Protein 3KDW (pdb70)

InterPro domains:
  IPR024284 Protein of unknown function DUF3826 [PF12875] (35-217)

Nearest PDB structures (foldseek):
  3kdw-assembly1_A-2  TM=1.005E+00  e=2.097E-24  Phocaeicola vulgatus ATCC 8482
  3g6i-assembly1_A-2  TM=9.905E-01  e=2.982E-19  Bacteroides thetaiotaomicron VPI-5482
  3ja6-assembly1_I  TM=2.518E-01  e=3.814E+00  Escherichia coli
  8jmt-assembly1_A  TM=2.062E-01  e=5.317E+00  Homo sapiens

Radius of gyration: 20.59 Å; Cα contacts (8 Å, |Δi|>4): 152; chains: 1; bounding box: 48×59×34 Å

Structure (mmCIF, N/CA/C/O backbone):
data_3KDW
#
_entry.id   3KDW
#
_cell.length_a   75.303
_cell.length_b   75.303
_cell.length_c   87.128
_cell.angle_alpha   90.00
_cell.angle_beta   90.00
_cell.angle_gamma   120.00
#
_symmetry.space_group_name_H-M   'P 31 2 1'
#
loop_
_entity.id
_entity.type
_entity.pdbx_description
1 polymer 'Putative sugar binding protein'
2 non-polymer 'CHLORIDE ION'
3 non-polymer (4S)-2-METHYL-2,4-PENTANEDIOL
4 non-polymer (4R)-2-METHYLPENTANE-2,4-DIOL
5 non-polymer 'PHOSPHATE ION'
6 water water
#
loop_
_atom_site.group_PDB
_atom_site.id
_atom_site.type_symbol
_atom_site.label_atom_id
_atom_site.label_alt_id
_atom_site.label_comp_id
_atom_site.label_asym_id
_atom_site.label_entity_id
_atom_site.label_seq_id
_atom_site.pdbx_PDB_ins_code
_atom_site.Cartn_x
_atom_site.Cartn_y
_atom_site.Cartn_z
_atom_site.occupancy
_atom_site.B_iso_or_equiv
_atom_site.auth_seq_id
_atom_site.auth_comp_id
_atom_site.auth_asym_id
_atom_site.auth_atom_id
_atom_site.pdbx_PDB_model_num
ATOM 1 N N . ASN A 1 14 ? 32.540 38.950 13.748 1.00 22.74 -5 ASN A N 1
ATOM 2 C CA . ASN A 1 14 ? 32.978 38.493 15.106 1.00 22.13 -5 ASN A CA 1
ATOM 3 C C . ASN A 1 14 ? 32.887 36.957 15.299 1.00 21.35 -5 ASN A C 1
ATOM 4 O O . ASN A 1 14 ? 31.882 36.445 15.807 1.00 22.03 -5 ASN A O 1
ATOM 6 N N . LEU A 1 15 ? 33.933 36.223 14.916 1.00 20.14 -4 LEU A N 1
ATOM 7 C CA . LEU A 1 15 ? 33.901 34.753 15.007 1.00 19.10 -4 LEU A CA 1
ATOM 8 C C . LEU A 1 15 ? 34.193 34.298 16.444 1.00 16.83 -4 LEU A C 1
ATOM 9 O O . LEU A 1 15 ? 35.192 34.668 17.019 1.00 17.61 -4 LEU A O 1
ATOM 14 N N . TYR A 1 16 ? 33.305 33.501 16.999 1.00 13.80 -3 TYR A N 1
ATOM 15 C CA . TYR A 1 16 ? 33.499 32.959 18.333 1.00 11.73 -3 TYR A CA 1
ATOM 16 C C . TYR A 1 16 ? 34.494 31.802 18.291 1.00 9.35 -3 TYR A C 1
ATOM 17 O O . TYR A 1 16 ? 34.441 30.969 17.407 1.00 9.14 -3 TYR A O 1
ATOM 26 N N . PHE A 1 17 ? 35.370 31.747 19.282 1.00 7.98 -2 PHE A N 1
ATOM 27 C CA . PHE A 1 17 ? 36.153 30.557 19.558 1.00 8.00 -2 PHE A CA 1
ATOM 28 C C . PHE A 1 17 ? 36.175 30.358 21.044 1.00 7.33 -2 PHE A C 1
ATOM 29 O O . PHE A 1 17 ? 36.260 31.315 21.803 1.00 7.42 -2 PHE A O 1
ATOM 37 N N . GLN A 1 18 ? 36.087 29.121 21.499 1.00 7.13 -1 GLN A N 1
ATOM 38 C CA A GLN A 1 18 ? 36.091 28.953 22.974 0.45 6.31 -1 GLN A CA 1
ATOM 39 C CA B GLN A 1 18 ? 36.187 28.723 22.894 0.55 6.14 -1 GLN A CA 1
ATOM 40 C C . GLN A 1 18 ? 37.483 29.281 23.503 1.00 5.50 -1 GLN A C 1
ATOM 41 O O . GLN A 1 18 ? 38.482 29.339 22.778 1.00 6.22 -1 GLN A O 1
ATOM 52 N N . GLY A 1 19 ? 37.471 29.610 24.791 1.00 6.57 0 GLY A N 1
ATOM 53 C CA . GLY A 1 19 ? 38.671 29.875 25.548 1.00 4.94 0 GLY A CA 1
ATOM 54 C C . GLY A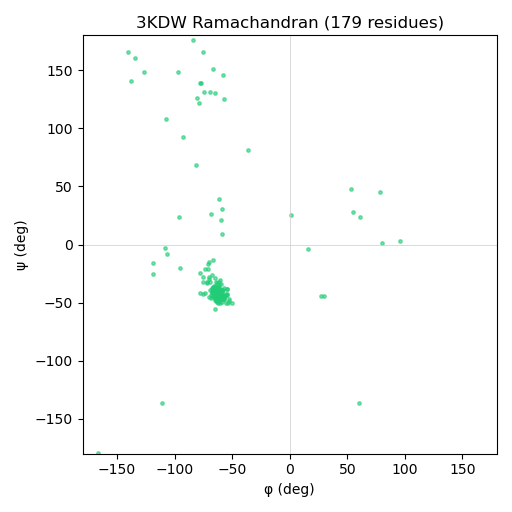 1 19 ? 38.859 28.760 26.558 1.00 6.17 0 GLY A C 1
ATOM 55 O O . GLY A 1 19 ? 38.724 27.575 26.231 1.00 6.45 0 GLY A O 1
ATOM 56 N N . ALA A 1 20 ? 39.210 29.159 27.777 1.00 4.77 21 ALA A N 1
ATOM 57 C CA . ALA A 1 20 ? 39.504 28.231 28.864 1.00 4.73 21 ALA A CA 1
ATOM 58 C C . ALA A 1 20 ? 38.267 27.510 29.331 1.00 5.43 21 ALA A C 1
ATOM 59 O O . ALA A 1 20 ? 38.366 26.366 29.808 1.00 6.95 21 ALA A O 1
ATOM 61 N N . VAL A 1 21 ? 37.101 28.173 29.261 1.00 5.32 22 VAL A N 1
ATOM 62 C CA . VAL A 1 21 ? 35.843 27.523 29.637 1.00 5.09 22 VAL A CA 1
ATOM 63 C C . VAL A 1 21 ? 35.410 26.641 28.485 1.00 4.77 22 VAL A C 1
ATOM 64 O O . VAL A 1 21 ? 35.245 27.097 27.355 1.00 6.14 22 VAL A O 1
ATOM 68 N N . ASP A 1 22 ? 35.244 25.350 28.739 1.00 5.66 23 ASP A N 1
ATOM 69 C CA . ASP A 1 22 ? 34.772 24.452 27.673 1.00 6.08 23 ASP A CA 1
ATOM 70 C C . ASP A 1 22 ? 33.316 24.711 27.287 1.00 6.78 23 ASP A C 1
ATOM 71 O O . ASP A 1 22 ? 32.447 24.799 28.175 1.00 6.44 23 ASP A O 1
ATOM 76 N N . LEU A 1 23 ? 33.031 24.826 25.991 1.00 6.38 24 LEU A N 1
ATOM 77 C CA . LEU A 1 23 ? 31.650 24.894 25.503 1.00 6.56 24 LEU A CA 1
ATOM 78 C C . LEU A 1 23 ? 31.066 23.471 25.613 1.00 5.90 24 LEU A C 1
ATOM 79 O O . LEU A 1 23 ? 31.680 22.498 25.156 1.00 5.33 24 LEU A O 1
ATOM 84 N N . ASP A 1 24 ? 29.875 23.355 26.200 1.00 5.71 25 ASP A N 1
ATOM 85 C CA . ASP A 1 24 ? 29.198 22.068 26.443 1.00 5.79 25 ASP A CA 1
ATOM 86 C C . ASP A 1 24 ? 28.485 21.617 25.156 1.00 6.77 25 ASP A C 1
ATOM 87 O O . ASP A 1 24 ? 27.274 21.573 25.073 1.00 6.07 25 ASP A O 1
ATOM 92 N N . ARG A 1 25 ? 29.285 21.270 24.157 1.00 10.64 26 ARG A N 1
ATOM 93 C CA . ARG A 1 25 ? 28.810 21.019 22.810 1.00 11.82 26 ARG A CA 1
ATOM 94 C C . ARG A 1 25 ? 28.547 19.546 22.513 1.00 11.98 26 ARG A C 1
ATOM 95 O O . ARG A 1 25 ? 27.884 19.244 21.527 1.00 12.71 26 ARG A O 1
ATOM 103 N N . GLU A 1 26 ? 29.131 18.642 23.293 1.00 11.63 27 GLU A N 1
ATOM 104 C CA . GLU A 1 26 ? 29.149 17.216 22.911 1.00 12.34 27 GLU A CA 1
ATOM 105 C C . GLU A 1 26 ? 27.767 16.618 22.889 1.00 12.45 27 GLU A C 1
ATOM 106 O O . GLU A 1 26 ? 26.975 16.804 23.800 1.00 12.64 27 GLU A O 1
ATOM 112 N N . GLY A 1 27 ? 27.454 15.950 21.789 1.00 12.28 28 GLY A N 1
ATOM 113 C CA . GLY A 1 27 ? 26.181 15.281 21.667 1.00 13.07 28 GLY A CA 1
ATOM 114 C C . GLY A 1 27 ? 25.038 16.192 21.305 1.00 13.36 28 GLY A C 1
ATOM 115 O O . GLY A 1 27 ? 23.894 15.717 21.172 1.00 14.42 28 GLY A O 1
ATOM 116 N N . ARG A 1 28 ? 25.309 17.480 21.114 1.00 11.67 29 ARG A N 1
ATOM 117 C CA . ARG A 1 28 ? 24.245 18.422 20.754 1.00 11.81 29 ARG A CA 1
ATOM 118 C C . ARG A 1 28 ? 24.205 18.649 19.239 1.00 12.16 29 ARG A C 1
ATOM 119 O O . ARG A 1 28 ? 25.242 18.582 18.550 1.00 11.32 29 ARG A O 1
ATOM 127 N N . ASP A 1 29 ? 23.003 18.904 18.726 1.00 11.76 30 ASP A N 1
ATOM 128 C CA . ASP A 1 29 ? 22.828 19.237 17.319 1.00 13.62 30 ASP A CA 1
ATOM 129 C C . ASP A 1 29 ? 23.673 20.468 16.977 1.00 13.47 30 ASP A C 1
ATOM 130 O O . ASP A 1 29 ? 23.550 21.471 17.637 1.00 13.39 30 ASP A O 1
ATOM 135 N N . PRO A 1 30 ? 24.557 20.381 15.956 1.00 13.71 31 PRO A N 1
ATOM 136 C CA . PRO A 1 30 ? 25.405 21.545 15.671 1.00 13.45 31 PRO A CA 1
ATOM 137 C C . PRO A 1 30 ? 24.671 22.843 15.306 1.00 13.02 31 PRO A C 1
ATOM 138 O O . PRO A 1 30 ? 25.160 23.929 15.638 1.00 12.75 31 PRO A O 1
ATOM 142 N N . ALA A 1 31 ? 23.529 22.763 14.625 1.00 12.65 32 ALA A N 1
ATOM 143 C CA . ALA A 1 31 ? 22.783 23.991 14.297 1.00 12.65 32 ALA A CA 1
ATOM 144 C C . ALA A 1 31 ? 22.230 24.653 15.572 1.00 11.42 32 ALA A C 1
ATOM 145 O O . ALA A 1 31 ? 22.230 25.870 15.711 1.00 10.44 32 ALA A O 1
ATOM 147 N N . TYR A 1 32 ? 21.797 23.835 16.513 1.00 11.46 33 TYR A N 1
ATOM 148 C CA . TYR A 1 32 ? 21.295 24.337 17.812 1.00 11.87 33 TYR A CA 1
ATOM 149 C C . TYR A 1 32 ? 22.442 25.002 18.562 1.00 11.40 33 TYR A C 1
ATOM 150 O O . TYR A 1 32 ? 22.319 26.108 19.064 1.00 11.19 33 TYR A O 1
ATOM 159 N N . VAL A 1 33 ? 23.586 24.333 18.591 1.00 12.11 34 VAL A N 1
ATOM 160 C CA . VAL A 1 33 ? 24.752 24.895 19.251 1.00 11.66 34 VAL A CA 1
ATOM 161 C C . VAL A 1 33 ? 25.100 26.234 18.638 1.00 11.99 34 VAL A C 1
ATOM 162 O O . VAL A 1 33 ? 25.337 27.193 19.369 1.00 12.97 34 VAL A O 1
ATOM 166 N N . GLU A 1 34 ? 25.127 26.311 17.309 1.00 11.77 35 GLU A N 1
ATOM 167 C CA . GLU A 1 34 ? 25.488 27.551 16.641 1.00 12.41 35 GLU A CA 1
ATOM 168 C C . GLU A 1 34 ? 24.467 28.648 16.972 1.00 11.80 35 GLU A C 1
ATOM 169 O O . GLU A 1 34 ? 24.837 29.813 17.221 1.00 11.96 35 GLU A O 1
ATOM 175 N N . SER A 1 35 ? 23.174 28.289 17.014 1.00 11.29 36 SER A N 1
ATOM 176 C CA A SER A 1 35 ? 22.128 29.281 17.313 0.60 11.63 36 SER A CA 1
ATOM 177 C 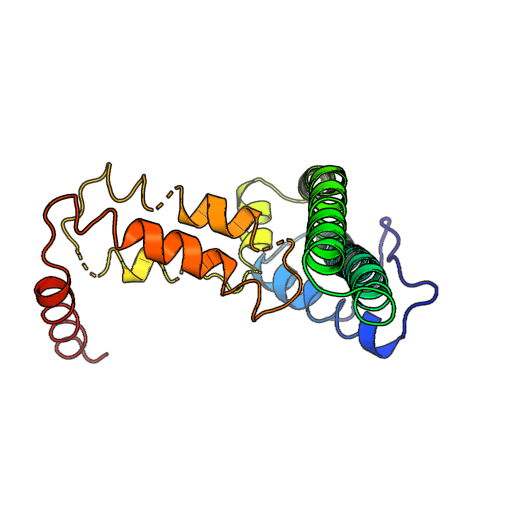CA B SER A 1 35 ? 22.126 29.272 17.319 0.40 11.55 36 SER A CA 1
ATOM 178 C C . SER A 1 35 ? 22.289 29.864 18.723 1.00 11.98 36 SER A C 1
ATOM 179 O O . SER A 1 35 ? 22.136 31.066 18.930 1.00 11.04 36 SER A O 1
ATOM 184 N N . ILE A 1 36 ? 22.596 29.015 19.681 1.00 11.66 37 ILE A N 1
ATOM 185 C CA . ILE A 1 36 ? 22.792 29.452 21.092 1.00 11.98 37 ILE A CA 1
ATOM 186 C C . ILE A 1 36 ? 24.061 30.303 21.234 1.00 11.91 37 ILE A C 1
ATOM 187 O O . ILE A 1 36 ? 24.027 31.349 21.872 1.00 12.28 37 ILE A O 1
ATOM 192 N N . VAL A 1 37 ? 25.157 29.879 20.602 1.00 11.81 38 VAL A N 1
ATOM 193 C CA . VAL A 1 37 ? 26.372 30.684 20.605 1.00 11.43 38 VAL A CA 1
ATOM 194 C C . VAL A 1 37 ? 26.147 32.058 19.999 1.00 11.07 38 VAL A C 1
ATOM 195 O O . VAL A 1 37 ? 26.523 33.036 20.586 1.00 11.18 38 VAL A O 1
ATOM 199 N N . LYS A 1 38 ? 25.432 32.143 18.874 1.00 11.52 39 LYS A N 1
ATOM 200 C CA A LYS A 1 38 ? 25.149 33.432 18.240 0.50 10.58 39 LYS A CA 1
ATOM 201 C CA B LYS A 1 38 ? 25.152 33.437 18.247 0.50 11.08 39 LYS A CA 1
ATOM 202 C C . LYS A 1 38 ? 24.277 34.322 19.153 1.00 11.77 39 LYS A C 1
ATOM 203 O O . LYS A 1 38 ? 24.516 35.562 19.283 1.00 11.29 39 LYS A O 1
ATOM 208 N N . ARG A 1 39 ? 23.282 33.718 19.801 1.00 11.81 40 ARG A N 1
ATOM 209 C CA . ARG A 1 39 ? 22.428 34.445 20.758 1.00 11.53 40 ARG A CA 1
ATOM 210 C C . ARG A 1 39 ? 23.264 35.015 21.899 1.00 12.08 40 ARG A C 1
ATOM 211 O O . ARG A 1 39 ? 23.082 36.164 22.324 1.00 12.40 40 ARG A O 1
ATOM 219 N N . SER A 1 40 ? 24.143 34.169 22.405 1.00 12.08 41 SER A N 1
ATOM 220 C CA . SER A 1 40 ? 25.009 34.516 23.506 1.00 12.63 41 SER A CA 1
ATOM 221 C C . SER A 1 40 ? 25.996 35.627 23.094 1.00 11.38 41 SER A C 1
ATOM 222 O O . SER A 1 40 ? 26.196 36.590 23.857 1.00 12.30 41 SER A O 1
ATOM 225 N N . GLN A 1 41 ? 26.575 35.513 21.906 1.00 12.69 42 GLN A N 1
ATOM 226 C CA . GLN A 1 41 ? 27.476 36.544 21.402 1.00 13.50 42 GLN A CA 1
ATOM 227 C C . GLN A 1 41 ? 26.765 37.875 21.326 1.00 12.83 42 GLN A C 1
ATOM 228 O O . GLN A 1 41 ? 27.359 38.902 21.612 1.00 13.95 42 GLN A O 1
ATOM 234 N N . LYS A 1 42 ? 25.507 37.871 20.883 1.00 13.65 43 LYS A N 1
ATOM 235 C CA . LYS A 1 42 ? 24.767 39.118 20.763 1.00 13.33 43 LYS A CA 1
ATOM 236 C C . LYS A 1 42 ? 24.546 39.807 22.107 1.00 12.88 43 LYS A C 1
ATOM 237 O O . LYS A 1 42 ? 24.642 41.015 22.201 1.00 13.19 43 LYS A O 1
ATOM 240 N N . ILE A 1 43 ? 24.308 39.031 23.157 1.00 13.32 44 ILE A N 1
ATOM 241 C CA . ILE A 1 43 ? 24.202 39.578 24.513 1.00 11.93 44 ILE A CA 1
ATOM 242 C C . ILE A 1 43 ? 25.527 40.190 24.924 1.00 11.39 44 ILE A C 1
ATOM 243 O O . ILE A 1 43 ? 25.551 41.294 25.454 1.00 12.48 44 ILE A O 1
ATOM 248 N N . VAL A 1 44 ? 26.625 39.473 24.689 1.00 11.61 45 VAL A N 1
ATOM 249 C CA . VAL A 1 44 ? 27.960 39.930 25.128 1.00 10.93 45 VAL A CA 1
ATOM 250 C C . VAL A 1 44 ? 28.367 41.191 24.374 1.00 11.74 45 VAL A C 1
ATOM 251 O O . VAL A 1 44 ? 28.980 42.095 24.951 1.00 11.56 45 VAL A O 1
ATOM 255 N N . ASP A 1 45 ? 27.996 41.282 23.111 1.00 13.25 46 ASP A N 1
ATOM 256 C CA . ASP A 1 45 ? 28.305 42.486 22.314 1.00 14.63 46 ASP A CA 1
ATOM 257 C C . ASP A 1 45 ? 27.811 43.751 22.965 1.00 14.33 46 ASP A C 1
ATOM 258 O O . ASP A 1 45 ? 28.502 44.773 22.934 1.00 13.30 46 ASP A O 1
ATOM 263 N N . LYS A 1 46 ? 26.639 43.687 23.580 1.00 13.09 47 LYS A N 1
ATOM 264 C CA . LYS A 1 46 ? 26.032 44.858 24.204 1.00 14.36 47 LYS A CA 1
ATOM 265 C C . LYS A 1 46 ? 26.761 45.302 25.474 1.00 12.97 47 LYS A C 1
ATOM 266 O O . LYS A 1 46 ? 26.630 46.448 25.880 1.00 13.47 47 LYS A O 1
ATOM 270 N N . LEU A 1 47 ? 27.598 44.427 26.041 1.00 12.06 48 LEU A N 1
ATOM 271 C CA . LEU A 1 47 ? 28.441 44.785 27.172 1.00 11.32 48 LEU A CA 1
ATOM 272 C C . LEU A 1 47 ? 29.610 45.682 26.793 1.00 11.53 48 LEU A C 1
ATOM 273 O O . LEU A 1 47 ? 30.164 46.354 27.656 1.00 11.19 48 LEU A O 1
ATOM 278 N N . GLU A 1 48 ? 29.993 45.677 25.521 1.00 11.56 49 GLU A N 1
ATOM 279 C CA . GLU A 1 48 ? 31.130 46.478 25.048 1.00 11.48 49 GLU A CA 1
ATOM 280 C C . GLU A 1 48 ? 32.386 46.210 25.880 1.00 11.16 49 GLU A C 1
ATOM 281 O O . GLU A 1 48 ? 33.091 47.138 26.301 1.00 11.20 49 GLU A O 1
ATOM 287 N N . LEU A 1 49 ? 32.680 44.923 26.090 1.00 10.78 50 LEU A N 1
ATOM 288 C CA . LEU A 1 49 ? 33.910 44.524 26.793 1.00 11.15 50 LEU A CA 1
ATOM 289 C C . LEU A 1 49 ? 35.149 44.879 25.973 1.00 11.29 50 LEU A C 1
ATOM 290 O O . LEU A 1 49 ? 35.101 44.947 24.754 1.00 13.15 50 LEU A O 1
ATOM 295 N N . THR A 1 50 ? 36.261 45.141 26.646 1.00 11.36 51 THR A N 1
ATOM 296 C CA . THR A 1 50 ? 37.483 45.501 25.991 1.00 10.31 51 THR A CA 1
ATOM 297 C C . THR A 1 50 ? 38.534 44.377 26.049 1.00 10.37 51 THR A C 1
ATOM 298 O O . THR A 1 50 ? 39.610 44.573 25.504 1.00 12.14 51 THR A O 1
ATOM 302 N N . ASP A 1 51 ? 38.221 43.264 26.724 1.00 10.73 52 ASP A N 1
ATOM 303 C CA . ASP A 1 51 ? 39.131 42.110 26.836 1.00 11.03 52 ASP A CA 1
ATOM 304 C C . ASP A 1 51 ? 38.500 41.043 25.945 1.00 11.04 52 ASP A C 1
ATOM 305 O O . ASP A 1 51 ? 37.447 40.497 26.273 1.00 10.91 52 ASP A O 1
ATOM 310 N N . THR A 1 52 ? 39.136 40.777 24.794 1.00 12.90 53 THR A N 1
ATOM 311 C CA . THR A 1 52 ? 38.495 39.887 23.805 1.00 13.47 53 THR A CA 1
ATOM 312 C C . THR A 1 52 ? 38.469 38.419 24.314 1.00 11.30 53 THR A C 1
ATOM 313 O O . THR A 1 52 ? 37.576 37.677 24.005 1.00 11.00 53 THR A O 1
ATOM 317 N N . VAL A 1 53 ? 39.436 38.024 25.121 1.00 11.10 54 VAL A N 1
ATOM 318 C CA . VAL A 1 53 ? 39.388 36.692 25.719 1.00 12.12 54 VAL A CA 1
ATOM 319 C C . VAL A 1 53 ? 38.255 36.579 26.741 1.00 11.53 54 VAL A C 1
ATOM 320 O O . VAL A 1 53 ? 37.443 35.631 26.728 1.00 10.56 54 VAL A O 1
ATOM 324 N N . ALA A 1 54 ? 38.131 37.572 27.605 1.00 11.47 55 ALA A N 1
ATOM 325 C CA . ALA A 1 54 ? 36.998 37.599 28.560 1.00 11.96 55 ALA A CA 1
ATOM 326 C C . ALA A 1 54 ? 35.650 37.514 27.829 1.00 11.63 55 ALA A C 1
ATOM 327 O O . ALA A 1 54 ? 34.744 36.806 28.259 1.00 11.82 55 ALA A O 1
ATOM 329 N N . ALA A 1 55 ? 35.494 38.243 26.725 1.00 10.65 56 ALA A N 1
ATOM 330 C CA . ALA A 1 55 ? 34.281 38.189 25.942 1.00 11.29 56 ALA A CA 1
ATOM 331 C C . ALA A 1 55 ? 33.954 36.773 25.454 1.00 10.41 56 ALA A C 1
ATOM 332 O O . ALA A 1 55 ? 32.790 36.371 25.475 1.00 10.24 56 ALA A O 1
ATOM 334 N N . ARG A 1 56 ? 34.952 36.057 24.963 1.00 9.57 57 ARG A N 1
ATOM 335 C CA . ARG A 1 56 ? 34.763 34.642 24.594 1.00 9.48 57 ARG A CA 1
ATOM 336 C C . ARG A 1 56 ? 34.327 33.811 25.787 1.00 10.15 57 ARG A C 1
ATOM 337 O O . ARG A 1 56 ? 33.411 33.006 25.671 1.00 11.35 57 ARG A O 1
ATOM 345 N N . GLU A 1 57 ? 34.975 33.986 26.933 1.00 9.62 58 GLU A N 1
ATOM 346 C CA . GLU A 1 57 ? 34.631 33.177 28.131 1.00 9.61 58 GLU A CA 1
ATOM 347 C C . GLU A 1 57 ? 33.180 33.426 28.564 1.00 10.09 58 GLU A C 1
ATOM 348 O O . GLU A 1 57 ? 32.452 32.482 28.865 1.00 9.68 58 GLU A O 1
ATOM 354 N N . VAL A 1 58 ? 32.797 34.698 28.608 1.00 8.74 59 VAL A N 1
ATOM 355 C CA . VAL A 1 58 ? 31.413 35.056 28.977 1.00 9.11 59 VAL A CA 1
ATOM 356 C C . VAL A 1 58 ? 30.421 34.497 27.968 1.00 9.54 59 VAL A C 1
ATOM 357 O O . VAL A 1 58 ? 29.334 33.974 28.364 1.00 10.16 59 VAL A O 1
ATOM 361 N N . THR A 1 59 ? 30.742 34.589 26.681 1.00 8.97 60 THR A N 1
ATOM 362 C CA . THR A 1 59 ? 29.919 33.978 25.650 1.00 9.04 60 THR A CA 1
ATOM 363 C C . THR A 1 59 ? 29.659 32.460 25.956 1.00 9.59 60 THR A C 1
ATOM 364 O O . THR A 1 59 ? 28.520 31.980 25.903 1.00 9.77 60 THR A O 1
ATOM 368 N N . THR A 1 60 ? 30.716 31.730 26.267 1.00 8.99 61 THR A N 1
ATOM 369 C CA . THR A 1 60 ? 30.632 30.309 26.562 1.00 9.75 61 THR A CA 1
ATOM 370 C C . THR A 1 60 ? 29.785 30.040 27.822 1.00 9.55 61 THR A C 1
ATOM 371 O O . THR A 1 60 ? 28.963 29.105 27.851 1.00 9.35 61 THR A O 1
ATOM 375 N N . ILE A 1 61 ? 30.000 30.845 28.863 1.00 9.02 62 ILE A N 1
ATOM 376 C CA . ILE A 1 61 ? 29.277 30.691 30.139 1.00 9.59 62 ILE A CA 1
ATOM 377 C C . ILE A 1 61 ? 27.778 30.853 29.896 1.00 9.84 62 ILE A C 1
ATOM 378 O O . ILE A 1 61 ? 26.977 30.089 30.401 1.00 9.76 62 ILE A O 1
ATOM 383 N N . ILE A 1 62 ? 27.409 31.867 29.130 1.00 8.71 63 ILE A N 1
ATOM 384 C CA . ILE A 1 62 ? 25.977 32.125 28.803 1.00 9.00 63 ILE A CA 1
ATOM 385 C C . ILE A 1 62 ? 25.443 30.988 27.972 1.00 9.77 63 ILE A C 1
ATOM 386 O O . ILE A 1 62 ? 24.364 30.425 28.237 1.00 9.48 63 ILE A O 1
ATOM 391 N N . ALA A 1 63 ? 26.192 30.590 26.935 1.00 10.40 64 ALA A N 1
ATOM 392 C CA . ALA A 1 63 ? 25.714 29.497 26.076 1.00 9.88 64 ALA A CA 1
ATOM 393 C C . ALA A 1 63 ? 25.469 28.203 26.877 1.00 9.60 64 ALA A C 1
ATOM 394 O O . ALA A 1 63 ? 24.461 27.483 26.685 1.00 10.04 64 ALA A O 1
ATOM 396 N N . ASN A 1 64 ? 26.411 27.890 27.762 1.00 8.22 65 ASN A N 1
ATOM 397 C CA . ASN A 1 64 ? 26.344 26.692 28.570 1.00 9.33 65 ASN A CA 1
ATOM 398 C C . ASN A 1 64 ? 25.130 26.734 29.503 1.00 9.20 65 ASN A C 1
ATOM 399 O O . ASN A 1 64 ? 24.511 25.666 29.718 1.00 10.54 65 ASN A O 1
ATOM 404 N N . ARG A 1 65 ? 24.769 27.912 29.956 1.0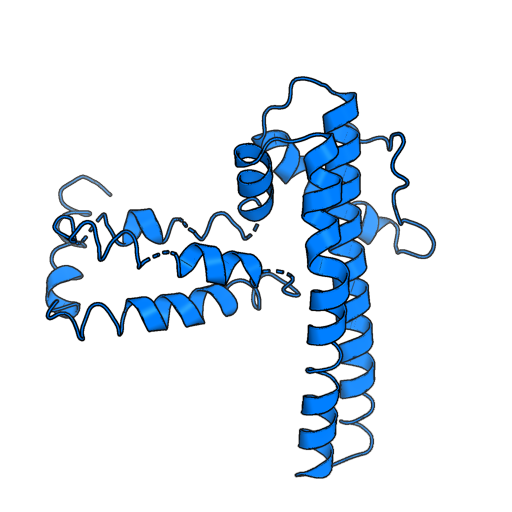0 9.17 66 ARG A N 1
ATOM 405 C CA . ARG A 1 65 ? 23.576 28.064 30.818 1.00 9.87 66 ARG A CA 1
ATOM 406 C C . ARG A 1 65 ? 22.321 27.828 29.983 1.00 9.14 66 ARG A C 1
ATOM 407 O O . ARG A 1 65 ? 21.438 27.059 30.411 1.00 9.67 66 ARG A O 1
ATOM 415 N N . TYR A 1 66 ? 22.233 28.396 28.776 1.00 9.39 67 TYR A N 1
ATOM 416 C CA . TYR A 1 66 ? 21.129 28.043 27.853 1.00 8.30 67 TYR A CA 1
ATOM 417 C C . TYR A 1 66 ? 21.036 26.535 27.652 1.00 8.91 67 TYR A C 1
ATOM 418 O O . TYR A 1 66 ? 19.933 25.952 27.681 1.00 10.45 67 TYR A O 1
ATOM 427 N N . PHE A 1 67 ? 22.162 25.875 27.406 1.00 8.64 68 PHE A N 1
ATOM 428 C CA . PHE A 1 67 ? 22.140 24.453 27.183 1.00 9.16 68 PHE A CA 1
ATOM 429 C C . PHE A 1 67 ? 21.659 23.658 28.399 1.00 9.57 68 PHE A C 1
ATOM 430 O O . PHE A 1 67 ? 20.908 22.673 28.274 1.00 9.32 68 PHE A O 1
ATOM 438 N N . LYS A 1 68 ? 22.134 24.034 29.582 1.00 9.40 69 LYS A N 1
ATOM 439 C CA . LYS A 1 68 ? 21.715 23.322 30.783 1.00 10.31 69 LYS A CA 1
ATOM 440 C C . LYS A 1 68 ? 20.218 23.529 31.078 1.00 8.65 69 LYS A C 1
ATOM 441 O O . LYS A 1 68 ? 19.532 22.567 31.455 1.00 8.88 69 LYS A O 1
ATOM 447 N N . LEU A 1 69 ? 19.714 24.755 30.903 1.00 9.67 70 LEU A N 1
ATOM 448 C CA . LEU A 1 69 ? 18.304 24.993 31.036 1.00 9.28 70 LEU A CA 1
ATOM 449 C C . LEU A 1 69 ? 17.517 24.101 30.065 1.00 9.86 70 LEU A C 1
ATOM 450 O O . LEU A 1 69 ? 16.509 23.481 30.436 1.00 9.30 70 LEU A O 1
ATOM 455 N N . ASN A 1 70 ? 17.957 24.047 28.810 1.00 9.45 71 ASN A N 1
ATOM 456 C CA . ASN A 1 70 ? 17.366 23.145 27.826 1.00 10.16 71 ASN A CA 1
ATOM 457 C C . ASN A 1 70 ? 17.262 21.727 28.336 1.00 9.33 71 ASN A C 1
ATOM 458 O O . ASN A 1 70 ? 16.208 21.106 28.227 1.00 9.89 71 ASN A O 1
ATOM 463 N N . ASP A 1 71 ? 18.364 21.210 28.866 1.00 8.05 72 ASP A N 1
ATOM 464 C CA . ASP A 1 71 ? 18.373 19.844 29.409 1.00 8.66 72 ASP A CA 1
ATOM 465 C C . ASP A 1 71 ? 17.382 19.650 30.589 1.00 8.51 72 ASP A C 1
ATOM 466 O O . ASP A 1 71 ? 16.718 18.625 30.689 1.00 7.24 72 ASP A O 1
ATOM 471 N N . ILE A 1 72 ? 17.301 20.629 31.466 1.00 9.08 73 ILE A N 1
ATOM 472 C CA . ILE A 1 72 ? 16.359 20.605 32.600 1.00 8.21 73 ILE A CA 1
ATOM 473 C C . ILE A 1 72 ? 14.925 20.508 32.102 1.00 7.90 73 ILE A C 1
ATOM 474 O O . ILE A 1 72 ? 14.112 19.717 32.617 1.00 7.67 73 ILE A O 1
ATOM 479 N N . TYR A 1 73 ? 14.590 21.321 31.100 1.00 7.96 74 TYR A N 1
ATOM 480 C CA . TYR A 1 73 ? 13.250 21.315 30.556 1.00 8.07 74 TYR A CA 1
ATOM 481 C C . TYR A 1 73 ? 12.979 20.040 29.745 1.00 8.53 74 TYR A C 1
ATOM 482 O O . TYR A 1 73 ? 11.865 19.551 29.752 1.00 8.08 74 TYR A O 1
ATOM 491 N N . GLU A 1 74 ? 13.988 19.485 29.089 1.00 8.96 75 GLU A N 1
ATOM 492 C CA . GLU A 1 74 ? 13.801 18.222 28.379 1.00 8.69 75 GLU A CA 1
ATOM 493 C C . GLU A 1 74 ? 13.454 17.106 29.392 1.00 8.82 75 GLU A C 1
ATOM 494 O O . GLU A 1 74 ? 12.600 16.239 29.132 1.00 8.86 75 GLU A O 1
ATOM 500 N N . THR A 1 75 ? 14.139 17.127 30.549 1.00 8.19 76 THR A N 1
ATOM 501 C CA . THR A 1 75 ? 13.877 16.137 31.593 1.00 8.39 76 THR A CA 1
ATOM 502 C C . THR A 1 75 ? 12.453 16.241 32.107 1.00 7.51 76 THR A C 1
ATOM 503 O O . THR A 1 75 ? 11.740 15.236 32.246 1.00 8.63 76 THR A O 1
ATOM 507 N N . ARG A 1 76 ? 12.026 17.487 32.337 1.00 7.99 77 ARG A N 1
ATOM 508 C CA . ARG A 1 76 ? 10.707 17.763 32.846 1.00 7.63 77 ARG A CA 1
ATOM 509 C C . ARG A 1 76 ? 9.661 17.287 31.835 1.00 8.40 77 ARG A C 1
ATOM 510 O O . ARG A 1 76 ? 8.645 16.607 32.186 1.00 8.10 77 ARG A O 1
ATOM 518 N N . ASP A 1 77 ? 9.888 17.615 30.574 1.00 9.58 78 ASP A N 1
ATOM 519 C CA . ASP A 1 77 ? 8.943 17.228 29.526 1.00 9.93 78 ASP A CA 1
ATOM 520 C C . ASP A 1 77 ? 8.821 15.723 29.367 1.00 10.38 78 ASP A C 1
ATOM 521 O O . ASP A 1 77 ? 7.728 15.237 29.127 1.00 8.68 78 ASP A O 1
ATOM 526 N N . ALA A 1 78 ? 9.929 14.991 29.500 1.00 9.54 79 ALA A N 1
ATOM 527 C CA . ALA A 1 78 ? 9.868 13.524 29.426 1.00 9.40 79 ALA A CA 1
ATOM 528 C C . ALA A 1 78 ? 9.005 12.916 30.540 1.00 9.58 79 ALA A C 1
ATOM 529 O O . ALA A 1 78 ? 8.210 11.987 30.289 1.00 10.26 79 ALA A O 1
ATOM 531 N N . LYS A 1 79 ? 9.101 13.470 31.753 1.00 9.57 80 LYS A N 1
ATOM 532 C CA . LYS A 1 79 ? 8.285 13.041 32.873 1.00 10.42 80 LYS A CA 1
ATOM 533 C C . LYS A 1 79 ? 6.792 13.343 32.640 1.00 9.96 80 LYS A C 1
ATOM 534 O O . LYS A 1 79 ? 5.913 12.514 32.880 1.00 9.71 80 LYS A O 1
ATOM 540 N N . VAL A 1 80 ? 6.506 14.528 32.103 1.00 9.86 81 VAL A N 1
ATOM 541 C CA . VAL A 1 80 ? 5.126 14.899 31.834 1.00 11.29 81 VAL A CA 1
ATOM 542 C C . VAL A 1 80 ? 4.564 14.036 30.685 1.00 11.62 81 VAL A C 1
ATOM 543 O O . VAL A 1 80 ? 3.391 13.598 30.726 1.00 12.09 81 VAL A O 1
ATOM 547 N N . LYS A 1 81 ? 5.380 13.763 29.666 1.00 13.12 82 LYS A N 1
ATOM 548 C CA . LYS A 1 81 ? 4.944 12.888 28.569 1.00 13.72 82 LYS A CA 1
ATOM 549 C C . LYS A 1 81 ? 4.571 11.511 29.137 1.00 14.87 82 LYS A C 1
ATOM 550 O O . LYS A 1 81 ? 3.501 10.975 28.826 1.00 13.61 82 LYS A O 1
ATOM 556 N N . LEU A 1 82 ? 5.421 10.960 30.001 1.00 15.39 83 LEU A N 1
ATOM 557 C CA A LEU A 1 82 ? 5.158 9.655 30.622 0.50 15.78 83 LEU A CA 1
ATOM 558 C CA B LEU A 1 82 ? 5.153 9.655 30.620 0.50 16.11 83 LEU A CA 1
ATOM 559 C C . LEU A 1 82 ? 3.872 9.679 31.445 1.00 16.25 83 LEU A C 1
ATOM 560 O O . LEU A 1 82 ? 3.112 8.699 31.454 1.00 15.96 83 LEU A O 1
ATOM 569 N N . ALA A 1 83 ? 3.617 10.793 32.139 1.00 15.44 84 ALA A N 1
ATOM 570 C CA . ALA A 1 83 ? 2.370 10.946 32.886 1.00 16.22 84 ALA A CA 1
ATOM 571 C C . ALA A 1 83 ? 1.139 10.999 31.946 1.00 16.32 84 ALA A C 1
ATOM 572 O O . ALA A 1 83 ? 0.114 10.319 32.208 1.00 16.94 84 ALA A O 1
ATOM 574 N N . LYS A 1 84 ? 1.221 11.761 30.851 1.00 16.66 85 LYS A N 1
ATOM 575 C CA . LYS A 1 84 ? 0.116 11.819 29.887 1.00 18.06 85 LYS A CA 1
ATOM 576 C C . LYS A 1 84 ? -0.218 10.449 29.305 1.00 18.47 85 LYS A C 1
ATOM 577 O O . LYS A 1 84 ? -1.390 10.117 29.070 1.00 17.13 85 LYS A O 1
ATOM 583 N N . GLU A 1 85 ? 0.807 9.662 29.033 1.00 18.65 86 GLU A N 1
ATOM 584 C CA A GLU A 1 85 ? 0.666 8.325 28.458 0.50 18.64 86 GLU A CA 1
ATOM 585 C CA B GLU A 1 85 ? 0.509 8.368 28.436 0.50 19.24 86 GLU A CA 1
ATOM 586 C C . GLU A 1 85 ? 0.143 7.268 29.437 1.00 19.31 86 GLU A C 1
ATOM 587 O O . GLU A 1 85 ? -0.428 6.247 29.022 1.00 19.26 86 GLU A O 1
ATOM 598 N N . THR A 1 86 ? 0.369 7.479 30.735 1.00 19.70 87 THR A N 1
ATOM 599 C CA . THR A 1 86 ? 0.079 6.447 31.742 1.00 19.84 87 THR A CA 1
ATOM 600 C C . THR A 1 86 ? -0.961 6.762 32.833 1.00 19.83 87 THR A C 1
ATOM 601 O O . THR A 1 86 ? -1.491 5.830 33.449 1.00 20.34 87 THR A O 1
ATOM 605 N N . LEU A 1 87 ? -1.325 8.031 33.023 1.00 18.59 88 LEU A N 1
ATOM 606 C CA . LEU A 1 87 ? -2.096 8.450 34.191 1.00 18.18 88 LEU A CA 1
ATOM 607 C C . LEU A 1 87 ? -3.221 9.357 33.781 1.00 17.94 88 LEU A C 1
ATOM 608 O O . LEU A 1 87 ? -3.197 9.969 32.699 1.00 18.19 88 LEU A O 1
ATOM 613 N N . THR A 1 88 ? -4.205 9.461 34.668 1.00 18.57 89 THR A N 1
ATOM 614 C CA . THR A 1 88 ? -5.316 10.367 34.501 1.00 18.66 89 THR A CA 1
ATOM 615 C C . THR A 1 88 ? -5.685 11.003 35.840 1.00 18.55 89 THR A C 1
ATOM 616 O O . THR A 1 88 ? -5.267 10.529 36.906 1.00 17.91 89 THR A O 1
ATOM 620 N N . GLY A 1 89 ? -6.481 12.072 35.772 1.00 18.90 90 GLY A N 1
ATOM 621 C CA . GLY A 1 89 ? -7.088 12.696 36.959 1.00 18.83 90 GLY A CA 1
ATOM 622 C C . GLY A 1 89 ? -6.078 13.214 37.968 1.00 19.25 90 GLY A C 1
ATOM 623 O O . GLY A 1 89 ? -5.059 13.812 37.585 1.00 18.75 90 GLY A O 1
ATOM 624 N N . ASP A 1 90 ? -6.340 12.957 39.250 1.00 19.47 91 ASP A N 1
ATOM 625 C CA . ASP A 1 90 ? -5.457 13.416 40.334 1.00 20.04 91 ASP A CA 1
ATOM 626 C C . ASP A 1 90 ? -4.045 12.839 40.254 1.00 18.84 91 ASP A C 1
ATOM 627 O O . ASP A 1 90 ? -3.065 13.563 40.529 1.00 18.42 91 ASP A O 1
ATOM 632 N N . ALA A 1 91 ? -3.932 11.550 39.923 1.00 17.49 92 ALA A N 1
ATOM 633 C CA . ALA A 1 91 ? -2.635 10.911 39.749 1.00 16.91 92 ALA A CA 1
ATOM 634 C C . ALA A 1 91 ? -1.801 11.660 38.688 1.00 16.32 92 ALA A C 1
ATOM 635 O O . ALA A 1 91 ? -0.608 11.908 38.890 1.00 16.18 92 ALA A O 1
ATOM 637 N N . LYS A 1 92 ? -2.433 12.015 37.568 1.00 15.86 93 LYS A N 1
ATOM 638 C CA . LYS A 1 92 ? -1.732 12.753 36.519 1.00 15.57 93 LYS A CA 1
ATOM 639 C C . LYS A 1 92 ? -1.299 14.117 37.043 1.00 14.85 93 LYS A C 1
ATOM 640 O O . LYS A 1 92 ? -0.141 14.518 36.841 1.00 12.92 93 LYS A O 1
ATOM 646 N N . GLN A 1 93 ? -2.216 14.854 37.683 1.00 14.74 94 GLN A N 1
ATOM 647 C CA . GLN A 1 93 ? -1.849 16.184 38.206 1.00 15.80 94 GLN A CA 1
ATOM 648 C C . GLN A 1 93 ? -0.726 16.083 39.227 1.00 15.13 94 GLN A C 1
ATOM 649 O O . GLN A 1 93 ? 0.156 16.932 39.253 1.00 12.47 94 GLN A O 1
ATOM 655 N N . GLU A 1 94 ? -0.751 15.041 40.061 1.00 14.84 95 GLU A N 1
ATOM 656 C CA . GLU A 1 94 ? 0.333 14.877 41.040 1.00 15.81 95 GLU A CA 1
ATOM 657 C C . GLU A 1 94 ? 1.690 14.625 40.381 1.00 14.45 95 GLU A C 1
ATOM 658 O O . GLU A 1 94 ? 2.711 15.182 40.815 1.00 14.50 95 GLU A O 1
ATOM 664 N N . ALA A 1 95 ? 1.715 13.825 39.320 1.00 13.61 96 ALA A N 1
ATOM 665 C CA . ALA A 1 95 ? 2.968 13.580 38.589 1.00 13.13 96 ALA A CA 1
ATOM 666 C C . ALA A 1 95 ? 3.482 14.831 37.894 1.00 11.92 96 ALA A C 1
ATOM 667 O O . ALA A 1 95 ? 4.715 15.087 37.860 1.00 11.16 96 ALA A O 1
ATOM 669 N N . VAL A 1 96 ? 2.565 15.652 37.376 1.00 10.79 97 VAL A N 1
ATOM 670 C CA . VAL A 1 96 ? 2.968 16.919 36.742 1.00 13.01 97 VAL A CA 1
ATOM 671 C C . VAL A 1 96 ? 3.554 17.837 37.828 1.00 10.67 97 VAL A C 1
ATOM 672 O O . VAL A 1 96 ? 4.578 18.468 37.632 1.00 10.76 97 VAL A O 1
ATOM 676 N N . LYS A 1 97 ? 2.878 17.919 38.972 1.00 9.73 98 LYS A N 1
ATOM 677 C CA . LYS A 1 97 ? 3.364 18.726 40.104 1.00 10.29 98 LYS A CA 1
ATOM 678 C C . LYS A 1 97 ? 4.763 18.280 40.506 1.00 8.41 98 LYS A C 1
ATOM 679 O O . LYS A 1 97 ? 5.656 19.125 40.751 1.00 8.58 98 LYS A O 1
ATOM 685 N N . ALA A 1 98 ? 4.967 16.972 40.586 1.00 7.58 99 ALA A N 1
ATOM 686 C CA . ALA A 1 98 ? 6.268 16.454 41.006 1.00 9.23 99 ALA A CA 1
ATOM 687 C C . ALA A 1 98 ? 7.330 16.768 39.995 1.00 9.19 99 ALA A C 1
ATOM 688 O O . ALA A 1 98 ? 8.452 17.156 40.359 1.00 9.50 99 ALA A O 1
ATOM 690 N N . ALA A 1 99 ? 6.982 16.683 38.712 1.00 7.92 100 ALA A N 1
ATOM 691 C CA . ALA A 1 99 ? 7.956 17.039 37.674 1.00 8.44 100 ALA A CA 1
ATOM 692 C C . ALA A 1 99 ? 8.314 18.515 37.743 1.00 7.14 100 ALA A C 1
ATOM 693 O O . ALA A 1 99 ? 9.497 18.896 37.549 1.00 7.22 100 ALA A O 1
ATOM 695 N N . GLU A 1 100 ? 7.337 19.379 38.022 1.00 7.37 101 GLU A N 1
ATOM 696 C CA A GLU A 1 100 ? 7.607 20.816 38.139 0.60 8.53 101 GLU A CA 1
ATOM 697 C CA B GLU A 1 100 ? 7.580 20.827 38.137 0.40 7.46 101 GLU A CA 1
ATOM 698 C C . GLU A 1 100 ? 8.478 21.149 39.356 1.00 8.13 101 GLU A C 1
ATOM 699 O O . GLU A 1 100 ? 9.328 22.018 39.294 1.00 6.76 101 GLU A O 1
ATOM 710 N N . ALA A 1 101 ? 8.256 20.443 40.472 1.00 7.52 102 ALA A N 1
ATOM 711 C CA . ALA A 1 101 ? 9.094 20.616 41.662 1.00 7.94 102 ALA A CA 1
ATOM 712 C C . ALA A 1 101 ? 10.526 20.164 41.354 1.00 7.85 102 ALA A C 1
ATOM 713 O O . ALA A 1 101 ? 11.484 20.823 41.734 1.00 7.11 102 ALA A O 1
ATOM 715 N N . GLU A 1 102 ? 10.677 19.051 40.662 1.00 7.04 103 GLU A N 1
ATOM 716 C CA A GLU A 1 102 ? 11.987 18.544 40.313 0.60 6.81 103 GLU A CA 1
ATOM 717 C CA B GLU A 1 102 ? 12.015 18.537 40.298 0.40 7.10 103 GLU A CA 1
ATOM 718 C C . GLU A 1 102 ? 12.712 19.526 39.366 1.00 6.75 103 GLU A C 1
ATOM 719 O O . GLU A 1 102 ? 13.937 19.743 39.470 1.00 6.22 103 GLU A O 1
ATOM 730 N N . LYS A 1 103 ? 11.955 20.148 38.467 1.00 5.27 104 LYS A N 1
ATOM 731 C CA . LYS A 1 103 ? 12.493 21.182 37.584 1.00 6.39 104 LYS A CA 1
ATOM 732 C C . LYS A 1 103 ? 12.959 22.394 38.377 1.00 6.12 104 LYS A C 1
ATOM 733 O O . LYS A 1 103 ? 14.074 22.898 38.180 1.00 6.07 104 LYS A O 1
ATOM 739 N N . ASP A 1 104 ? 12.123 22.869 39.303 1.00 5.75 105 ASP A N 1
ATOM 740 C CA . ASP A 1 104 ? 12.495 24.021 40.118 1.00 6.80 105 ASP A CA 1
ATOM 741 C C . ASP A 1 104 ? 13.688 23.707 41.011 1.00 6.26 105 ASP A C 1
ATOM 742 O O . ASP A 1 104 ? 14.570 24.589 41.264 1.00 6.67 105 ASP A O 1
ATOM 747 N N . ALA A 1 105 ? 13.746 22.460 41.496 1.00 6.26 106 ALA A N 1
ATOM 748 C CA . ALA A 1 105 ? 14.928 22.011 42.241 1.00 7.38 106 ALA A CA 1
ATOM 749 C C . ALA A 1 105 ? 16.214 22.090 41.428 1.00 6.81 106 ALA A C 1
ATOM 750 O O . ALA A 1 105 ? 17.255 22.564 41.931 1.00 6.69 106 ALA A O 1
ATOM 752 N N . ALA A 1 106 ? 16.161 21.650 40.170 1.00 5.67 107 ALA A N 1
ATOM 753 C CA . ALA A 1 106 ? 17.314 21.662 39.284 1.00 6.55 107 ALA A CA 1
ATOM 754 C C . ALA A 1 106 ? 17.715 23.119 39.001 1.00 6.01 107 ALA A C 1
ATOM 755 O O . ALA A 1 106 ? 18.898 23.437 38.997 1.00 6.79 107 ALA A O 1
ATOM 757 N N . LEU A 1 107 ? 16.732 24.008 38.835 1.00 6.38 108 LEU A N 1
ATOM 758 C CA . LEU A 1 107 ? 17.004 25.441 38.685 1.00 6.85 108 LEU A CA 1
ATOM 759 C C . LEU A 1 107 ? 17.696 26.005 39.927 1.00 7.46 108 LEU A C 1
ATOM 760 O O . LEU A 1 107 ? 18.710 26.703 39.822 1.00 8.40 108 LEU A O 1
ATOM 765 N N . TYR A 1 108 ? 17.195 25.663 41.095 1.00 7.46 109 TYR A N 1
ATOM 766 C CA . TYR A 1 108 ? 17.806 26.143 42.350 1.00 7.77 109 TYR A CA 1
ATOM 767 C C . TYR A 1 108 ? 19.255 25.719 42.484 1.00 7.76 109 TYR A C 1
ATOM 768 O O . TYR A 1 108 ? 20.137 26.493 42.816 1.00 7.98 109 TYR A O 1
ATOM 777 N N . ARG A 1 109 ? 19.478 24.447 42.204 1.00 7.36 110 ARG A N 1
ATOM 778 C CA . ARG A 1 109 ? 20.760 23.832 42.393 1.00 7.54 110 ARG A CA 1
ATOM 779 C C . ARG A 1 109 ? 21.816 24.442 41.473 1.00 7.12 110 ARG A C 1
ATOM 780 O O . ARG A 1 109 ? 22.992 24.411 41.821 1.00 9.11 110 ARG A O 1
ATOM 788 N N . THR A 1 110 ? 21.419 24.943 40.299 1.00 7.47 111 THR A N 1
ATOM 789 C CA . THR A 1 110 ? 22.324 25.479 39.321 1.00 6.86 111 THR A CA 1
ATOM 790 C C . THR A 1 110 ? 22.319 27.019 39.193 1.00 7.53 111 THR A C 1
ATOM 791 O O . THR A 1 110 ? 23.147 27.586 38.461 1.00 9.19 111 THR A O 1
ATOM 795 N N . HIS A 1 111 ? 21.390 27.697 39.861 1.00 6.65 112 HIS A N 1
ATOM 796 C CA . HIS A 1 111 ? 21.159 29.120 39.590 1.00 6.04 112 HIS A CA 1
ATOM 797 C C . HIS A 1 111 ? 22.355 29.954 40.033 1.00 7.03 112 HIS A C 1
ATOM 798 O O . HIS A 1 111 ? 22.746 30.901 39.355 1.00 7.76 112 HIS A O 1
ATOM 805 N N . PHE A 1 112 ? 22.924 29.630 41.178 1.00 7.16 113 PHE A N 1
ATOM 806 C CA . PHE A 1 112 ? 23.927 30.503 41.784 1.00 6.72 113 PHE A CA 1
ATOM 807 C C . PHE A 1 112 ? 25.295 30.394 41.154 1.00 6.98 113 PHE A C 1
ATOM 808 O O . PHE A 1 112 ? 26.086 31.335 41.236 1.00 7.50 113 PHE A O 1
ATOM 816 N N . ALA A 1 113 ? 25.594 29.264 40.528 1.00 6.70 114 ALA A N 1
ATOM 817 C CA . ALA A 1 113 ? 26.861 29.083 39.875 1.00 7.36 114 ALA A CA 1
ATOM 818 C C . ALA A 1 113 ? 27.035 29.984 38.660 1.00 7.06 114 ALA A C 1
ATOM 819 O O . ALA A 1 113 ? 28.156 30.305 38.271 1.00 6.67 114 ALA A O 1
ATOM 821 N N . PHE A 1 114 ? 25.924 30.367 38.050 1.00 6.84 115 PHE A N 1
ATOM 822 C CA . PHE A 1 114 ? 25.944 31.172 36.830 1.00 6.87 115 PHE A CA 1
ATOM 823 C C . PHE A 1 114 ? 26.534 32.572 37.090 1.00 7.34 115 PHE A C 1
ATOM 824 O O . PHE A 1 114 ? 27.584 32.910 36.507 1.00 6.77 115 PHE A O 1
ATOM 832 N N . PRO A 1 115 ? 25.992 33.330 38.050 1.00 8.02 116 PRO A N 1
ATOM 833 C CA . PRO A 1 115 ? 26.657 34.618 38.312 1.00 9.48 116 PRO A CA 1
ATOM 834 C C . PRO A 1 115 ? 28.004 34.433 38.977 1.00 9.62 116 PRO A C 1
ATOM 835 O O . PRO A 1 115 ? 28.900 35.265 38.782 1.00 8.79 116 PRO A O 1
ATOM 839 N N . ALA A 1 116 ? 28.194 33.352 39.736 1.00 9.03 117 ALA A N 1
ATOM 840 C CA . ALA A 1 116 ? 29.534 33.048 40.263 1.00 7.62 117 ALA A CA 1
ATOM 841 C C . ALA A 1 116 ? 30.571 32.965 39.142 1.00 7.95 117 ALA A C 1
ATOM 842 O O . ALA A 1 116 ? 31.627 33.585 39.220 1.00 8.59 117 ALA A O 1
ATOM 844 N N . ASP A 1 117 ? 30.264 32.189 38.116 1.00 7.03 118 ASP A N 1
ATOM 845 C CA . ASP A 1 117 ? 31.168 32.033 36.957 1.00 7.46 118 ASP A CA 1
ATOM 846 C C . ASP A 1 117 ? 31.324 33.358 36.218 1.00 6.67 118 ASP A C 1
ATOM 847 O O . ASP A 1 117 ? 32.429 33.736 35.855 1.00 6.70 118 ASP A O 1
ATOM 852 N N . LEU A 1 118 ? 30.233 34.087 36.021 1.00 7.71 119 LEU A N 1
ATOM 853 C CA . LEU A 1 118 ? 30.291 35.358 35.312 1.00 6.51 119 LEU A CA 1
ATOM 854 C C . LEU A 1 118 ? 31.180 36.356 36.053 1.00 7.84 119 LEU A C 1
ATOM 855 O O . LEU A 1 118 ? 31.845 37.184 35.424 1.00 7.10 119 LEU A O 1
ATOM 860 N N . SER A 1 119 ? 31.161 36.283 37.373 1.00 7.12 120 SER A N 1
ATOM 861 C CA . SER A 1 119 ? 31.878 37.244 38.223 1.00 7.20 120 SER A CA 1
ATOM 862 C C . SER A 1 119 ? 33.377 37.169 38.121 1.00 7.39 120 SER A C 1
ATOM 863 O O . SER A 1 119 ? 34.074 38.104 38.601 1.00 7.99 120 SER A O 1
ATOM 866 N N . LEU A 1 120 ? 33.909 36.102 37.513 1.00 6.41 121 LEU A N 1
ATOM 867 C CA . LEU A 1 120 ? 35.323 36.001 37.261 1.00 7.88 121 LEU A CA 1
ATOM 868 C C . LEU A 1 120 ? 35.775 36.980 36.152 1.00 7.24 121 LEU A C 1
ATOM 869 O O . LEU A 1 120 ? 36.955 37.265 36.046 1.00 6.94 121 LEU A O 1
ATOM 874 N N . TYR A 1 121 ? 34.825 37.410 35.320 1.00 6.22 122 TYR A N 1
ATOM 875 C CA . TYR A 1 121 ? 35.034 38.314 34.181 1.00 5.97 122 TYR A CA 1
ATOM 876 C C . TYR A 1 121 ? 34.297 39.617 34.232 1.00 5.80 122 TYR A C 1
ATOM 877 O O . TYR A 1 121 ? 34.765 40.613 33.612 1.00 6.58 122 TYR A O 1
ATOM 886 N N . LEU A 1 122 ? 33.184 39.672 34.954 1.00 6.56 123 LEU A N 1
ATOM 887 C CA . LEU A 1 122 ? 32.240 40.811 34.873 1.00 7.02 123 LEU A CA 1
ATOM 888 C C . LEU A 1 122 ? 31.974 41.383 36.263 1.00 8.94 123 LEU A C 1
ATOM 889 O O . LEU A 1 122 ? 31.951 40.634 37.238 1.00 8.93 123 LEU A O 1
ATOM 894 N N . ASP A 1 123 ? 31.735 42.681 36.335 1.00 9.41 124 ASP A N 1
ATOM 895 C CA . ASP A 1 123 ? 31.290 43.312 37.573 1.00 11.02 124 ASP A CA 1
ATOM 896 C C . ASP A 1 123 ? 29.788 43.206 37.745 1.00 11.70 124 ASP A C 1
ATOM 897 O O . ASP A 1 123 ? 29.098 42.654 36.888 1.00 11.37 124 ASP A O 1
ATOM 902 N N . ALA A 1 124 ? 29.277 43.686 38.886 1.00 12.05 125 ALA A N 1
ATOM 903 C CA . ALA A 1 124 ? 27.855 43.515 39.188 1.00 13.15 125 ALA A CA 1
ATOM 904 C C . ALA A 1 124 ? 26.932 44.121 38.121 1.00 12.36 125 ALA A C 1
ATOM 905 O O . ALA A 1 124 ? 25.911 43.532 37.738 1.00 13.97 125 ALA A O 1
ATOM 907 N N . LYS A 1 125 ? 27.247 45.323 37.672 1.00 13.26 126 LYS A N 1
ATOM 908 C CA . LYS A 1 125 ? 26.496 45.988 36.610 1.00 13.64 126 LYS A CA 1
ATOM 909 C C . LYS A 1 125 ? 26.455 45.206 35.278 1.00 11.68 126 LYS A C 1
ATOM 910 O O . LYS A 1 125 ? 25.399 45.110 34.613 1.00 10.21 126 LYS A O 1
ATOM 914 N N . GLN A 1 126 ? 27.601 44.660 34.892 1.00 10.44 127 GLN A N 1
ATOM 915 C CA . GLN A 1 126 ? 27.712 43.858 33.677 1.00 8.86 127 GLN A CA 1
ATOM 916 C C . GLN A 1 126 ? 26.910 42.565 33.816 1.00 8.23 127 GLN A C 1
ATOM 917 O O . GLN A 1 126 ? 26.306 42.100 32.836 1.00 7.63 127 GLN A O 1
ATOM 923 N N . ILE A 1 127 ? 26.933 41.964 35.009 1.00 7.94 128 ILE A N 1
ATOM 924 C CA . ILE A 1 127 ? 26.168 40.738 35.258 1.00 7.78 128 ILE A CA 1
ATOM 925 C C . ILE A 1 127 ? 24.684 41.067 35.117 1.00 8.75 128 ILE A C 1
ATOM 926 O O . ILE A 1 127 ? 23.927 40.308 34.477 1.00 6.78 128 ILE A O 1
ATOM 931 N N . ASP A 1 128 ? 24.243 42.188 35.682 1.00 8.92 129 ASP A N 1
ATOM 932 C CA . ASP A 1 128 ? 22.860 42.596 35.460 1.00 10.18 129 ASP A CA 1
ATOM 933 C C . ASP A 1 128 ? 22.491 42.782 34.011 1.00 9.02 129 ASP A C 1
ATOM 934 O O . ASP A 1 128 ? 21.378 42.380 33.605 1.00 9.69 129 ASP A O 1
ATOM 939 N N . ALA A 1 129 ? 23.406 43.341 33.228 1.00 9.24 130 ALA A N 1
ATOM 940 C CA . ALA A 1 129 ? 23.203 43.484 31.787 1.00 7.71 130 ALA A CA 1
ATOM 941 C C . ALA A 1 129 ? 23.090 42.138 31.079 1.00 8.02 130 ALA A C 1
ATOM 942 O O . ALA A 1 129 ? 22.292 41.995 30.162 1.00 8.13 130 ALA A O 1
ATOM 944 N N . VAL A 1 130 ? 23.851 41.120 31.523 1.00 8.70 131 VAL A N 1
ATOM 945 C CA . VAL A 1 130 ? 23.621 39.777 31.010 1.00 7.12 131 VAL A CA 1
ATOM 946 C C . VAL A 1 130 ? 22.187 39.282 31.345 1.00 7.32 131 VAL A C 1
ATOM 947 O O . VAL A 1 130 ? 21.494 38.679 30.512 1.00 8.00 131 VAL A O 1
ATOM 951 N N . LYS A 1 131 ? 21.776 39.441 32.608 1.00 8.29 132 LYS A N 1
ATOM 952 C CA . LYS A 1 131 ? 20.432 39.049 32.986 1.00 7.55 132 LYS A CA 1
ATOM 953 C C . LYS A 1 131 ? 19.358 39.733 32.090 1.00 7.98 132 LYS A C 1
ATOM 954 O O . LYS A 1 131 ? 18.418 39.088 31.615 1.00 7.82 132 LYS A O 1
ATOM 960 N N . ASP A 1 132 ? 19.558 41.028 31.834 1.00 7.62 133 ASP A N 1
ATOM 961 C CA . ASP A 1 132 ? 18.654 41.782 30.977 1.00 8.07 133 ASP A CA 1
ATOM 962 C C . ASP A 1 132 ? 18.703 41.236 29.536 1.00 8.97 133 ASP A C 1
ATOM 963 O O . ASP A 1 132 ? 17.685 41.049 28.880 1.00 9.13 133 ASP A O 1
ATOM 968 N N . GLY A 1 133 ? 19.902 40.934 29.049 1.00 8.64 134 GLY A N 1
ATOM 969 C CA . GLY A 1 133 ? 20.057 40.357 27.729 1.00 8.54 134 GLY A CA 1
ATOM 970 C C . GLY A 1 133 ? 19.323 39.039 27.539 1.00 8.54 134 GLY A C 1
ATOM 971 O O . GLY A 1 133 ? 18.786 38.785 26.438 1.00 9.49 134 GLY A O 1
ATOM 980 N N . THR A 1 135 ? 16.633 38.301 29.035 1.00 7.59 136 THR A N 1
ATOM 981 C CA . THR A 1 135 ? 15.219 38.531 29.343 1.00 8.09 136 THR A CA 1
ATOM 982 C C . THR A 1 135 ? 14.617 39.708 28.592 1.00 8.67 136 THR A C 1
ATOM 983 O O . THR A 1 135 ? 13.665 40.372 29.059 1.00 7.95 136 THR A O 1
ATOM 987 N N . TYR A 1 136 ? 15.218 40.003 27.438 1.00 9.21 137 TYR A N 1
ATOM 988 C CA . TYR A 1 136 ? 14.729 40.997 26.449 1.00 10.50 137 TYR A CA 1
ATOM 989 C C . TYR A 1 136 ? 14.645 42.416 27.009 1.00 10.01 137 TYR A C 1
ATOM 990 O O . TYR A 1 136 ? 13.899 43.248 26.482 1.00 11.23 137 TYR A O 1
ATOM 999 N N . GLY A 1 137 ? 15.413 42.716 28.053 1.00 9.23 138 GLY A N 1
ATOM 1000 C CA . GLY A 1 137 ? 15.336 44.031 28.722 1.00 9.34 138 GLY A CA 1
ATOM 1001 C C . GLY A 1 137 ? 13.945 44.446 29.210 1.00 9.27 138 GLY A C 1
ATOM 1002 O O . GLY A 1 137 ? 13.648 45.619 29.325 1.00 9.06 138 GLY A O 1
ATOM 1003 N N . VAL A 1 138 ? 13.095 43.476 29.526 1.00 8.39 139 VAL A N 1
ATOM 1004 C CA . VAL A 1 138 ? 11.747 43.748 29.995 1.00 8.14 139 VAL A CA 1
ATOM 1005 C C . VAL A 1 138 ? 11.732 44.552 31.293 1.00 8.27 139 VAL A C 1
ATOM 1006 O O . VAL A 1 138 ? 10.822 45.375 31.486 1.00 9.12 139 VAL A O 1
ATOM 1010 N N . VAL A 1 139 ? 12.749 44.395 32.151 1.00 8.18 140 VAL A N 1
ATOM 1011 C CA . VAL A 1 139 ? 12.779 45.162 33.395 1.00 7.53 140 VAL A CA 1
ATOM 1012 C C . VAL A 1 139 ? 12.758 46.666 33.137 1.00 7.96 140 VAL A C 1
ATOM 1013 O O . VAL A 1 139 ? 11.863 47.392 33.613 1.00 7.03 140 VAL A O 1
ATOM 1030 N N . VAL A 1 141 ? 12.246 48.346 30.230 1.00 8.88 142 VAL A N 1
ATOM 1031 C CA . VAL A 1 141 ? 11.106 48.743 29.408 1.00 10.65 142 VAL A CA 1
ATOM 1032 C C . VAL A 1 141 ? 9.879 48.954 30.287 1.00 9.60 142 VAL A C 1
ATOM 1033 O O . VAL A 1 141 ? 9.177 49.988 30.175 1.00 9.04 142 VAL A O 1
ATOM 1037 N N . THR A 1 142 ? 9.654 48.018 31.219 1.00 8.97 143 THR A N 1
ATOM 1038 C CA . THR A 1 142 ? 8.439 48.048 32.031 1.00 8.59 143 THR A CA 1
ATOM 1039 C C . THR A 1 142 ? 8.528 49.167 33.069 1.00 8.11 143 THR A C 1
ATOM 1040 O O . THR A 1 142 ? 7.532 49.886 33.337 1.00 8.31 143 THR A O 1
ATOM 1044 N N . TYR A 1 143 ? 9.708 49.311 33.675 1.00 7.48 144 TYR A N 1
ATOM 1045 C CA . TYR A 1 143 ? 9.936 50.351 34.674 1.00 7.87 144 TYR A CA 1
ATOM 1046 C C . TYR A 1 143 ? 9.774 51.727 34.028 1.00 8.36 144 TYR A C 1
ATOM 1047 O O . TYR A 1 143 ? 9.033 52.572 34.533 1.00 8.69 144 TYR A O 1
ATOM 1056 N N . LYS A 1 144 ? 10.435 51.942 32.892 1.00 9.14 145 LYS A N 1
ATOM 1057 C CA . LYS A 1 144 ? 10.328 53.270 32.232 1.00 10.14 145 LYS A CA 1
ATOM 1058 C C . LYS A 1 144 ? 8.896 53.609 31.826 1.00 9.75 145 LYS A C 1
ATOM 1059 O O . LYS A 1 144 ? 8.452 54.754 32.003 1.00 10.13 145 LYS A O 1
ATOM 1064 N N . ALA A 1 145 ? 8.178 52.632 31.291 1.00 9.07 146 ALA A N 1
ATOM 1065 C CA . ALA A 1 145 ? 6.812 52.834 30.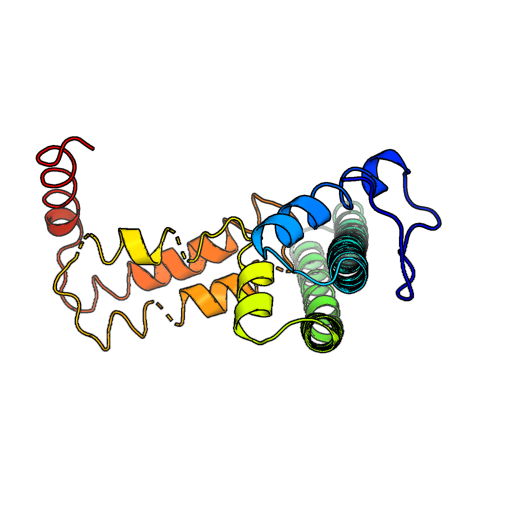914 1.00 9.54 146 ALA A CA 1
ATOM 1066 C C . ALA A 1 145 ? 5.937 53.171 32.103 1.00 8.77 146 ALA A C 1
ATOM 1067 O O . ALA A 1 145 ? 5.076 54.033 32.014 1.00 8.36 146 ALA A O 1
ATOM 1069 N N . THR A 1 146 ? 6.146 52.474 33.223 1.00 9.06 147 THR A N 1
ATOM 1070 C CA . THR A 1 146 ? 5.334 52.709 34.410 1.00 8.52 147 THR A CA 1
ATOM 1071 C C . THR A 1 146 ? 5.531 54.130 34.973 1.00 8.97 147 THR A C 1
ATOM 1072 O O . THR A 1 146 ? 4.578 54.809 35.322 1.00 8.12 147 THR A O 1
ATOM 1076 N N . VAL A 1 147 ? 6.775 54.591 35.022 1.00 9.58 148 VAL A N 1
ATOM 1077 C CA A VAL A 1 147 ? 7.052 55.937 35.517 0.50 9.38 148 VAL A CA 1
ATOM 1078 C CA B VAL A 1 147 ? 7.102 55.938 35.494 0.50 9.51 148 VAL A CA 1
ATOM 1079 C C . VAL A 1 147 ? 6.642 56.989 34.489 1.00 10.14 148 VAL A C 1
ATOM 1080 O O . VAL A 1 147 ? 6.272 58.107 34.859 1.00 9.72 148 VAL A O 1
ATOM 1087 N N . ASP A 1 148 ? 6.651 56.632 33.203 1.00 9.91 149 ASP A N 1
ATOM 1088 C CA . ASP A 1 148 ? 6.103 57.563 32.190 1.00 8.94 149 ASP A CA 1
ATOM 1089 C C . ASP A 1 148 ? 4.599 57.697 32.331 1.00 8.83 149 ASP A C 1
ATOM 1090 O O . ASP A 1 148 ? 4.040 58.816 32.169 1.00 7.71 149 ASP A O 1
ATOM 1103 N N . ILE A 1 150 ? 2.834 57.216 35.173 1.00 9.31 151 ILE A N 1
ATOM 1104 C CA . ILE A 1 150 ? 2.504 57.853 36.460 1.00 10.03 151 ILE A CA 1
ATOM 1105 C C . ILE A 1 150 ? 3.741 58.618 36.952 1.00 10.75 151 ILE A C 1
ATOM 1106 O O . ILE A 1 150 ? 4.493 58.130 37.791 1.00 9.77 151 ILE A O 1
ATOM 1111 N N . PRO A 1 151 ? 3.977 59.849 36.426 1.00 11.74 152 PRO A N 1
ATOM 1112 C CA . PRO A 1 151 ? 5.252 60.500 36.778 1.00 12.54 152 PRO A CA 1
ATOM 1113 C C . PRO A 1 151 ? 5.375 60.973 38.234 1.00 13.25 152 PRO A C 1
ATOM 1114 O O . PRO A 1 151 ? 6.504 61.193 38.693 1.00 15.48 152 PRO A O 1
ATOM 1118 N N . THR A 1 152 ? 4.271 61.053 38.957 1.00 13.36 153 THR A N 1
ATOM 1119 C CA . THR A 1 152 ? 4.329 61.420 40.372 1.00 13.72 153 THR A CA 1
ATOM 1120 C C . THR A 1 152 ? 4.336 60.241 41.348 1.00 13.08 153 THR A C 1
ATOM 1121 O O . THR A 1 152 ? 3.964 60.387 42.522 1.00 12.71 153 THR A O 1
ATOM 1125 N N . LEU A 1 153 ? 4.773 59.069 40.898 1.00 11.67 154 LEU A N 1
ATOM 1126 C CA . LEU A 1 153 ? 4.907 57.955 41.823 1.00 11.26 154 LEU A CA 1
ATOM 1127 C C . LEU A 1 153 ? 5.834 58.364 42.926 1.00 11.62 154 LEU A C 1
ATOM 1128 O O . LEU A 1 153 ? 6.811 59.060 42.702 1.00 12.27 154 LEU A O 1
ATOM 1133 N N . LYS A 1 154 ? 5.569 57.862 44.116 1.00 12.04 155 LYS A N 1
ATOM 1134 C CA A LYS A 1 154 ? 6.434 58.095 45.258 0.45 12.62 155 LYS A CA 1
ATOM 1135 C CA B LYS A 1 154 ? 6.449 58.120 45.237 0.55 12.60 155 LYS A CA 1
ATOM 1136 C C . LYS A 1 154 ? 7.712 57.283 45.113 1.00 12.95 155 LYS A C 1
ATOM 1137 O O . LYS A 1 154 ? 7.720 56.215 44.480 1.00 11.81 155 LYS A O 1
ATOM 1144 N N . GLU A 1 155 ? 8.797 57.766 45.714 1.00 12.98 156 GLU A N 1
ATOM 1145 C CA . GLU A 1 155 ? 10.046 56.998 45.654 1.00 14.26 156 GLU A CA 1
ATOM 1146 C C . GLU A 1 155 ? 9.883 55.555 46.157 1.00 12.79 156 GLU A C 1
ATOM 1147 O O . GLU A 1 155 ? 10.492 54.642 45.598 1.00 12.63 156 GLU A O 1
ATOM 1153 N N . GLU A 1 156 ? 9.085 55.355 47.201 1.00 11.39 157 GLU A N 1
ATOM 1154 C CA A GLU A 1 156 ? 8.808 54.039 47.792 0.45 11.25 157 GLU A CA 1
ATOM 1155 C CA B GLU A 1 156 ? 8.932 53.998 47.726 0.55 11.42 157 GLU A CA 1
ATOM 1156 C C . GLU A 1 156 ? 8.148 53.107 46.772 1.00 9.80 157 GLU A C 1
ATOM 1157 O O . GLU A 1 156 ? 8.357 51.896 46.769 1.00 9.59 157 GLU A O 1
ATOM 1168 N N . GLU A 1 157 ? 7.296 53.701 45.959 1.00 7.16 158 GLU A N 1
ATOM 1169 C CA . GLU A 1 157 ? 6.490 52.961 44.992 1.00 6.31 158 GLU A CA 1
ATOM 1170 C C . GLU A 1 157 ? 7.380 52.561 43.842 1.00 6.89 158 GLU A C 1
ATOM 1171 O O . GLU A 1 157 ? 7.370 51.414 43.390 1.00 6.77 158 GLU A O 1
ATOM 1177 N N . LYS A 1 158 ? 8.219 53.483 43.409 1.00 6.50 159 LYS A N 1
ATOM 1178 C CA . LYS A 1 158 ? 9.204 53.159 42.394 1.00 7.83 159 LYS A CA 1
ATOM 1179 C C . LYS A 1 158 ? 10.147 52.051 42.828 1.00 7.75 159 LYS A C 1
ATOM 1180 O O . LYS A 1 158 ? 10.453 51.106 42.071 1.00 6.94 159 LYS A O 1
ATOM 1186 N N . ALA A 1 159 ? 10.622 52.149 44.067 1.00 7.90 160 ALA A N 1
ATOM 1187 C CA . ALA A 1 159 ? 11.481 51.137 44.611 1.00 8.16 160 ALA A CA 1
ATOM 1188 C C . ALA A 1 159 ? 10.838 49.754 44.651 1.00 6.96 160 ALA A C 1
ATOM 1189 O O . ALA A 1 159 ? 11.488 48.748 44.335 1.00 6.69 160 ALA A O 1
ATOM 1191 N N . GLN A 1 160 ? 9.573 49.688 45.062 1.00 6.97 161 GLN A N 1
ATOM 1192 C CA . GLN A 1 160 ? 8.885 48.429 45.133 1.00 6.59 161 GLN A CA 1
ATOM 1193 C C . GLN A 1 160 ? 8.656 47.844 43.729 1.00 6.01 161 GLN A C 1
ATOM 1194 O O . GLN A 1 160 ? 8.755 46.639 43.520 1.00 6.16 161 GLN A O 1
ATOM 1200 N N . ILE A 1 161 ? 8.276 48.700 42.784 1.00 5.32 162 ILE A N 1
ATOM 1201 C CA . ILE A 1 161 ? 8.063 48.284 41.404 1.00 5.87 162 ILE A CA 1
ATOM 1202 C C . ILE A 1 161 ? 9.365 47.702 40.819 1.00 5.70 162 ILE A C 1
ATOM 1203 O O . ILE A 1 161 ? 9.386 46.600 40.252 1.00 6.82 162 ILE A O 1
ATOM 1216 N N . ALA A 1 163 ? 11.911 46.493 42.498 1.00 5.44 164 ALA A N 1
ATOM 1217 C CA . ALA A 1 163 ? 12.272 45.262 43.215 1.00 6.85 164 ALA A CA 1
ATOM 1218 C C . ALA A 1 163 ? 11.513 44.055 42.662 1.00 6.86 164 ALA A C 1
ATOM 1219 O O . ALA A 1 163 ? 12.063 42.969 42.497 1.00 6.84 164 ALA A O 1
ATOM 1221 N N . TRP A 1 164 ? 10.216 44.241 42.428 1.00 5.89 165 TRP A N 1
ATOM 1222 C CA . TRP A 1 164 ? 9.431 43.190 41.823 1.00 5.51 165 TRP A CA 1
ATOM 1223 C C . TRP A 1 164 ? 9.852 42.811 40.401 1.00 6.84 165 TRP A C 1
ATOM 1224 O O . TRP A 1 164 ? 9.886 41.605 40.063 1.00 7.34 165 TRP A O 1
ATOM 1235 N N . LEU A 1 165 ? 10.214 43.805 39.601 1.00 6.59 166 LEU A N 1
ATOM 1236 C CA . LEU A 1 165 ? 10.712 43.517 38.247 1.00 6.49 166 LEU A CA 1
ATOM 1237 C C . LEU A 1 165 ? 12.060 42.744 38.282 1.00 6.70 166 LEU A C 1
ATOM 1238 O O . LEU A 1 165 ? 12.254 41.829 37.482 1.00 7.24 166 LEU A O 1
ATOM 1243 N N . VAL A 1 166 ? 12.957 43.118 39.203 1.00 6.39 167 VAL A N 1
ATOM 1244 C CA . VAL A 1 166 ? 14.226 42.427 39.355 1.00 6.82 167 VAL A CA 1
ATOM 1245 C C . VAL A 1 166 ? 14.017 40.975 39.868 1.00 5.87 167 VAL A C 1
ATOM 1246 O O . VAL A 1 166 ? 14.699 40.032 39.418 1.00 6.94 167 VAL A O 1
ATOM 1250 N N . GLU A 1 167 ? 13.059 40.789 40.758 1.00 5.93 168 GLU A N 1
ATOM 1251 C CA . GLU A 1 167 ? 12.690 39.447 41.202 1.00 5.34 168 GLU A CA 1
ATOM 1252 C C . GLU A 1 167 ? 12.184 38.630 40.003 1.00 6.46 168 GLU A C 1
ATOM 1253 O O . GLU A 1 167 ? 12.578 37.477 39.804 1.00 6.87 168 GLU A O 1
ATOM 1259 N N . ALA A 1 168 ? 11.268 39.237 39.230 1.00 6.09 169 ALA A N 1
ATOM 1260 C CA . ALA A 1 168 ? 10.716 38.582 38.031 1.00 5.97 169 ALA A CA 1
ATOM 1261 C C . ALA A 1 168 ? 11.826 38.127 37.072 1.00 6.91 169 ALA A C 1
ATOM 1262 O O . ALA A 1 168 ? 11.795 37.019 36.540 1.00 6.51 169 ALA A O 1
ATOM 1264 N N . ARG A 1 169 ? 12.817 38.985 36.898 1.00 6.96 170 ARG A N 1
ATOM 1265 C CA . ARG A 1 169 ? 13.944 38.707 36.049 1.00 6.94 170 ARG A CA 1
ATOM 1266 C C . ARG A 1 169 ? 14.762 37.490 36.485 1.00 7.39 170 ARG A C 1
ATOM 1267 O O . ARG A 1 169 ? 15.226 36.715 35.674 1.00 8.01 170 ARG A O 1
ATOM 1275 N N . GLU A 1 170 ? 14.909 37.321 37.793 1.00 7.78 171 GLU A N 1
ATOM 1276 C CA . GLU A 1 170 ? 15.645 36.182 38.344 1.00 9.78 171 GLU A CA 1
ATOM 1277 C C . GLU A 1 170 ? 14.962 34.860 37.962 1.00 9.10 171 GLU A C 1
ATOM 1278 O O . GLU A 1 170 ? 15.615 33.878 37.627 1.00 10.55 171 GLU A O 1
ATOM 1284 N N . PHE A 1 171 ? 13.636 34.822 37.913 1.00 7.59 172 PHE A N 1
ATOM 1285 C CA . PHE A 1 171 ? 12.930 33.683 37.437 1.00 5.91 172 PHE A CA 1
ATOM 1286 C C . PHE A 1 171 ? 12.906 33.573 35.921 1.00 6.87 172 PHE A C 1
ATOM 1287 O O . PHE A 1 171 ? 13.095 32.496 35.359 1.00 8.45 172 PHE A O 1
ATOM 1295 N N . ALA A 1 172 ? 12.701 34.702 35.260 1.00 6.31 173 ALA A N 1
ATOM 1296 C CA . ALA A 1 172 ? 12.615 34.695 33.809 1.00 5.88 173 ALA A CA 1
ATOM 1297 C C . ALA A 1 172 ? 13.890 34.209 33.135 1.00 6.41 173 ALA A C 1
ATOM 1298 O O . ALA A 1 172 ? 13.837 33.519 32.103 1.00 7.01 173 ALA A O 1
ATOM 1308 N N . ASP A 1 174 ? 15.788 31.953 33.937 1.00 6.61 175 ASP A N 1
ATOM 1309 C CA . ASP A 1 174 ? 15.807 30.517 34.011 1.00 7.82 175 ASP A CA 1
ATOM 1310 C C . ASP A 1 174 ? 14.671 29.855 33.204 1.00 7.76 175 ASP A C 1
ATOM 1311 O O . ASP A 1 174 ? 14.585 28.610 33.213 1.00 8.83 175 ASP A O 1
ATOM 1316 N N . ALA A 1 175 ? 13.769 30.633 32.604 1.00 8.20 176 ALA A N 1
ATOM 1317 C CA . ALA A 1 175 ? 12.623 30.066 31.928 1.00 8.57 176 ALA A CA 1
ATOM 1318 C C . ALA A 1 175 ? 12.972 29.446 30.588 1.00 8.76 176 ALA A C 1
ATOM 1319 O O . ALA A 1 175 ? 14.061 29.691 30.034 1.00 9.81 176 ALA A O 1
ATOM 1321 N N . GLU A 1 176 ? 12.047 28.666 30.053 1.00 9.69 177 GLU A N 1
ATOM 1322 C CA . GLU A 1 176 ? 12.331 27.790 28.944 1.00 10.63 177 GLU A CA 1
ATOM 1323 C C . GLU A 1 176 ? 12.460 28.487 27.594 1.00 11.33 177 GLU A C 1
ATOM 1324 O O . GLU A 1 176 ? 13.217 28.028 26.735 1.00 12.02 177 GLU A O 1
ATOM 1330 N N . ASN A 1 177 ? 11.716 29.570 27.391 1.00 10.74 178 ASN A N 1
ATOM 1331 C CA . ASN A 1 177 ? 11.574 30.181 26.096 1.00 10.87 178 ASN A CA 1
ATOM 1332 C C . ASN A 1 177 ? 10.946 31.543 26.269 1.00 10.77 178 ASN A C 1
ATOM 1333 O O . ASN A 1 177 ? 10.583 31.923 27.392 1.00 9.30 178 ASN A O 1
ATOM 1338 N N . SER A 1 178 ? 10.720 32.253 25.166 1.00 11.85 179 SER A N 1
ATOM 1339 C CA A SER A 1 178 ? 10.186 33.613 25.198 0.50 12.39 179 SER A CA 1
ATOM 1340 C CA B SER A 1 178 ? 10.213 33.623 25.268 0.50 12.46 179 SER A CA 1
ATOM 1341 C C . SER A 1 178 ? 8.805 33.688 25.846 1.00 12.28 179 SER A C 1
AT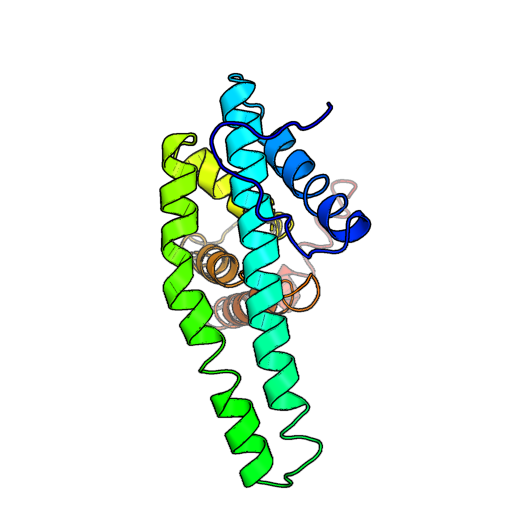OM 1342 O O . SER A 1 178 ? 8.517 34.609 26.667 1.00 12.33 179 SER A O 1
ATOM 1347 N N . ASN A 1 179 ? 7.932 32.743 25.502 1.00 12.32 180 ASN A N 1
ATOM 1348 C CA A ASN A 1 179 ? 6.570 32.695 26.061 0.50 12.92 180 ASN A CA 1
ATOM 1349 C CA B ASN A 1 179 ? 6.585 32.816 26.081 0.50 13.04 180 ASN A CA 1
ATOM 1350 C C . ASN A 1 179 ? 6.591 32.600 27.579 1.00 11.54 180 ASN A C 1
ATOM 1351 O O . ASN A 1 179 ? 5.855 33.298 28.264 1.00 12.13 180 ASN A O 1
ATOM 1360 N N . LYS A 1 180 ? 7.425 31.683 28.094 1.00 9.85 181 LYS A N 1
ATOM 1361 C CA . LYS A 1 180 ? 7.504 31.472 29.508 1.00 10.29 181 LYS A CA 1
ATOM 1362 C C . LYS A 1 180 ? 8.213 32.653 30.206 1.00 8.58 181 LYS A C 1
ATOM 1363 O O . LYS A 1 180 ? 7.882 32.983 31.346 1.00 8.31 181 LYS A O 1
ATOM 1369 N N . LYS A 1 181 ? 9.188 33.285 29.558 1.00 8.40 182 LYS A N 1
ATOM 1370 C CA . LYS A 1 181 ? 9.833 34.476 30.125 1.00 7.86 182 LYS A CA 1
ATOM 1371 C C . LYS A 1 181 ? 8.822 35.608 30.281 1.00 8.16 182 LYS A C 1
ATOM 1372 O O . LYS A 1 181 ? 8.742 36.257 31.318 1.00 7.92 182 LYS A O 1
ATOM 1378 N N . HIS A 1 182 ? 8.030 35.856 29.246 1.00 8.19 183 HIS A N 1
ATOM 1379 C CA A HIS A 1 182 ? 6.990 36.907 29.310 0.40 8.97 183 HIS A CA 1
ATOM 1380 C CA B HIS A 1 182 ? 7.018 36.924 29.336 0.60 8.97 183 HIS A CA 1
ATOM 1381 C C . HIS A 1 182 ? 5.935 36.582 30.360 1.00 8.77 183 HIS A C 1
ATOM 1382 O O . HIS A 1 182 ? 5.399 37.475 31.004 1.00 8.11 183 HIS A O 1
ATOM 1395 N N . ALA A 1 183 ? 5.591 35.305 30.524 1.00 8.60 184 ALA A N 1
ATOM 1396 C CA . ALA A 1 183 ? 4.687 34.934 31.603 1.00 8.26 184 ALA A CA 1
ATOM 1397 C C . ALA A 1 183 ? 5.201 35.229 33.000 1.00 8.10 184 ALA A C 1
ATOM 1398 O O . ALA A 1 183 ? 4.437 35.630 33.870 1.00 7.72 184 ALA A O 1
ATOM 1400 N N . ALA A 1 184 ? 6.494 35.012 33.213 1.00 8.41 185 ALA A N 1
ATOM 1401 C CA . ALA A 1 184 ? 7.116 35.333 34.475 1.00 8.12 185 ALA A CA 1
ATOM 1402 C C . ALA A 1 184 ? 7.030 36.849 34.773 1.00 7.69 185 ALA A C 1
ATOM 1403 O O . ALA A 1 184 ? 6.607 37.251 35.868 1.00 9.16 185 ALA A O 1
ATOM 1405 N N . PHE A 1 185 ? 7.341 37.702 33.805 1.00 7.35 186 PHE A N 1
ATOM 1406 C CA . PHE A 1 185 ? 7.184 39.127 33.976 1.00 7.06 186 PHE A CA 1
ATOM 1407 C C . PHE A 1 185 ? 5.718 39.470 34.157 1.00 7.82 186 PHE A C 1
ATOM 1408 O O . PHE A 1 185 ? 5.361 40.339 34.943 1.00 8.35 186 PHE A O 1
ATOM 1416 N N . GLY A 1 186 ? 4.833 38.793 33.405 1.00 7.66 187 GLY A N 1
ATOM 1417 C CA . GLY A 1 186 ? 3.420 39.118 33.549 1.00 6.88 187 GLY A CA 1
ATOM 1418 C C . GLY A 1 186 ? 2.859 38.950 34.935 1.00 6.26 187 GLY A C 1
ATOM 1419 O O . GLY A 1 186 ? 2.027 39.745 35.338 1.00 7.63 187 GLY A O 1
ATOM 1420 N N . LYS A 1 187 ? 3.270 37.902 35.648 1.00 6.13 188 LYS A N 1
ATOM 1421 C CA . LYS A 1 187 ? 2.865 37.720 37.020 1.00 6.51 188 LYS A CA 1
ATOM 1422 C C . LYS A 1 187 ? 3.177 38.981 37.847 1.00 6.62 188 LYS A C 1
ATOM 1423 O O . LYS A 1 187 ? 2.336 39.452 38.599 1.00 7.06 188 LYS A O 1
ATOM 1429 N N . TYR A 1 188 ? 4.421 39.460 37.748 1.00 6.80 189 TYR A N 1
ATOM 1430 C CA . TYR A 1 188 ? 4.823 40.606 38.579 1.00 7.32 189 TYR A CA 1
ATOM 1431 C C . TYR A 1 188 ? 4.235 41.920 38.036 1.00 7.90 189 TYR A C 1
ATOM 1432 O O . TYR A 1 188 ? 3.935 42.788 38.801 1.00 7.71 189 TYR A O 1
ATOM 1441 N N . LYS A 1 189 ? 3.982 42.016 36.744 1.00 9.83 190 LYS A N 1
ATOM 1442 C CA . LYS A 1 189 ? 3.203 43.174 36.224 1.00 11.59 190 LYS A CA 1
ATOM 1443 C C . LYS A 1 189 ? 1.780 43.197 36.798 1.00 11.94 190 LYS A C 1
ATOM 1444 O O . LYS A 1 189 ? 1.272 44.235 37.146 1.00 12.90 190 LYS A O 1
ATOM 1450 N N . GLY A 1 190 ? 1.164 42.036 36.912 1.00 11.98 191 GLY A N 1
ATOM 1451 C CA . GLY A 1 190 ? -0.127 41.930 37.578 1.00 13.51 191 GLY A CA 1
ATOM 1452 C C . GLY A 1 190 ? -0.074 42.399 39.015 1.00 13.14 191 GLY A C 1
ATOM 1453 O O . GLY A 1 190 ? -0.941 43.141 39.469 1.00 15.21 191 GLY A O 1
ATOM 1454 N N . ARG A 1 191 ? 0.982 41.989 39.722 1.00 13.69 192 ARG A N 1
ATOM 1455 C CA . ARG A 1 191 ? 1.193 42.415 41.086 1.00 13.03 192 ARG A CA 1
ATOM 1456 C C . ARG A 1 191 ? 1.358 43.934 41.183 1.00 13.00 192 ARG A C 1
ATOM 1457 O O . ARG A 1 191 ? 0.805 44.561 42.110 1.00 14.79 192 ARG A O 1
ATOM 1465 N N . ILE A 1 192 ? 2.133 44.507 40.265 1.00 13.35 193 ILE A N 1
ATOM 1466 C CA . ILE A 1 192 ? 2.330 45.955 40.200 1.00 12.93 193 ILE A CA 1
ATOM 1467 C C . ILE A 1 192 ? 0.982 46.666 39.965 1.00 13.59 193 ILE A C 1
ATOM 1468 O O . ILE A 1 192 ? 0.668 47.630 40.619 1.00 14.56 193 ILE A O 1
ATOM 1473 N N . ASN A 1 193 ? 0.175 46.138 39.055 1.00 14.36 194 ASN A N 1
ATOM 1474 C CA . ASN A 1 193 ? -1.111 46.785 38.701 1.00 15.17 194 ASN A CA 1
ATOM 1475 C C . ASN A 1 193 ? -1.990 46.812 39.930 1.00 15.94 194 ASN A C 1
ATOM 1476 O O . ASN A 1 193 ? -2.518 47.879 40.341 1.00 16.13 194 ASN A O 1
ATOM 1481 N N . ASN A 1 194 ? -2.122 45.652 40.561 1.00 16.09 195 ASN A N 1
ATOM 1482 C CA A ASN A 1 194 ? -2.924 45.542 41.752 0.60 16.24 195 ASN A CA 1
ATOM 1483 C CA B ASN A 1 194 ? -2.903 45.502 41.789 0.40 16.57 195 ASN A CA 1
ATOM 1484 C C . ASN A 1 194 ? -2.400 46.438 42.876 1.00 15.28 195 ASN A C 1
ATOM 1485 O O . ASN A 1 194 ? -3.163 47.101 43.543 1.00 16.08 195 ASN A O 1
ATOM 1494 N N . TYR A 1 195 ? -1.088 46.477 43.050 1.00 15.24 196 TYR A N 1
ATOM 1495 C CA . TYR A 1 195 ? -0.454 47.322 44.068 1.00 14.52 196 TYR A CA 1
ATOM 1496 C C . TYR A 1 195 ? -0.827 48.802 43.886 1.00 15.37 196 TYR A C 1
ATOM 1497 O O . TYR A 1 195 ? -1.198 49.508 44.871 1.00 15.08 196 TYR A O 1
ATOM 1506 N N . LEU A 1 196 ? -0.735 49.285 42.655 1.00 15.70 197 LEU A N 1
ATOM 1507 C CA . LEU A 1 196 ? -1.019 50.691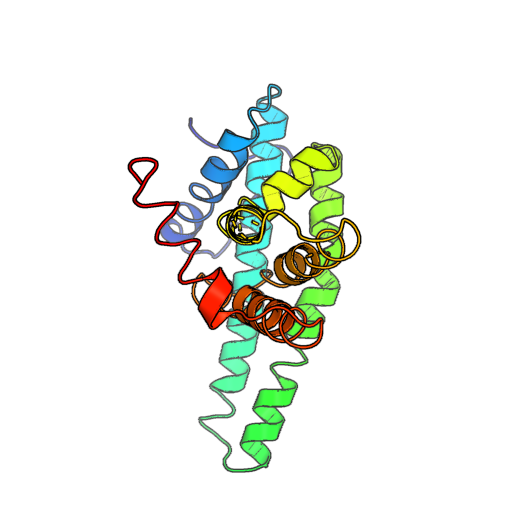 42.405 1.00 16.36 197 LEU A CA 1
ATOM 1508 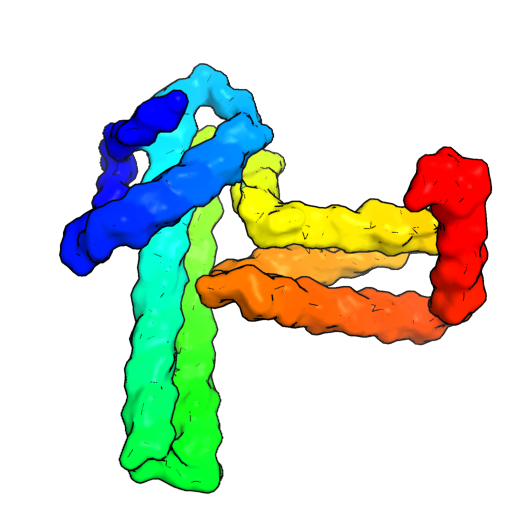C C . LEU A 1 196 ? -2.487 51.024 42.622 1.00 16.55 197 LEU A C 1
ATOM 1509 O O . LEU A 1 196 ? -2.800 52.105 43.130 1.00 15.99 197 LEU A O 1
ATOM 1514 N N . SER A 1 197 ? -3.394 50.146 42.230 1.00 18.08 198 SER A N 1
ATOM 1515 C CA A SER A 1 197 ? -4.801 50.397 42.467 0.60 19.17 198 SER A CA 1
ATOM 1516 C CA B SER A 1 197 ? -4.816 50.352 42.487 0.40 19.23 198 SER A CA 1
ATOM 1517 C C . SER A 1 197 ? -5.091 50.400 43.970 1.00 19.88 198 SER A C 1
ATOM 1518 O O . SER A 1 197 ? -5.869 51.245 44.431 1.00 20.55 198 SER A O 1
ATOM 1523 N N . LYS A 1 198 ? -4.478 49.496 44.726 1.00 21.12 199 LYS A N 1
ATOM 1524 C CA A LYS A 1 198 ? -4.689 49.508 46.183 0.50 22.35 199 LYS A CA 1
ATOM 1525 C CA B LYS A 1 198 ? -4.613 49.456 46.199 0.50 22.17 199 LYS A CA 1
ATOM 1526 C C . LYS A 1 198 ? -4.055 50.733 46.854 1.00 22.28 199 LYS A C 1
ATOM 1527 O O . LYS A 1 198 ? -4.473 51.142 47.921 1.00 22.81 199 LYS A O 1
ATOM 1538 N N . ARG A 1 199 ? -3.094 51.344 46.185 1.00 22.88 200 ARG A N 1
ATOM 1539 C CA A ARG A 1 199 ? -2.506 52.565 46.748 0.70 22.17 200 ARG A CA 1
ATOM 1540 C CA B ARG A 1 199 ? -2.384 52.578 46.538 0.30 22.18 200 ARG A CA 1
ATOM 1541 C C . ARG A 1 199 ? -3.182 53.855 46.302 1.00 22.33 200 ARG A C 1
ATOM 1542 O O . ARG A 1 199 ? -2.688 54.956 46.596 1.00 22.06 200 ARG A O 1
ATOM 1557 N N . GLY A 1 200 ? -4.353 53.719 45.691 1.00 21.71 201 GLY A N 1
ATOM 1558 C CA . GLY A 1 200 ? -5.194 54.847 45.402 1.00 20.64 201 GLY A CA 1
ATOM 1559 C C . GLY A 1 200 ? -5.071 55.447 44.015 1.00 19.37 201 GLY A C 1
ATOM 1560 O O . GLY A 1 200 ? -5.750 56.438 43.744 1.00 18.54 201 GLY A O 1
ATOM 1561 N N . TYR A 1 201 ? -4.245 54.871 43.131 1.00 18.14 202 TYR A N 1
ATOM 1562 C CA . TYR A 1 201 ? -4.151 55.384 41.743 1.00 17.28 202 TYR A CA 1
ATOM 1563 C C . TYR A 1 201 ? -5.369 54.903 40.930 1.00 17.71 202 TYR A C 1
ATOM 1564 O O . TYR A 1 201 ? -5.831 53.748 41.107 1.00 18.65 202 TYR A O 1
ATOM 1573 N N . ASP A 1 202 ? -5.917 55.809 40.108 1.00 17.36 203 ASP A N 1
ATOM 1574 C CA . ASP A 1 202 ? -7.005 55.488 39.173 1.00 17.51 203 ASP A CA 1
ATOM 1575 C C . ASP A 1 202 ? -6.350 55.120 37.847 1.00 16.72 203 ASP A C 1
ATOM 1576 O O . ASP A 1 202 ? -6.044 55.991 37.030 1.00 15.42 203 ASP A O 1
ATOM 1581 N N . LEU A 1 203 ? -6.096 53.832 37.666 1.00 16.25 204 LEU A N 1
ATOM 1582 C CA . LEU A 1 203 ? -5.319 53.379 36.517 1.00 16.69 204 LEU A CA 1
ATOM 1583 C C . LEU A 1 203 ? -5.997 53.657 35.167 1.00 16.46 204 LEU A C 1
ATOM 1584 O O . LEU A 1 203 ? -5.295 53.941 34.191 1.00 17.03 204 LEU A O 1
ATOM 1589 N N . VAL A 1 204 ? -7.331 53.622 35.120 1.00 16.99 205 VAL A N 1
ATOM 1590 C CA . VAL A 1 204 ? -8.042 53.982 33.864 1.00 17.04 205 VAL A CA 1
ATOM 1591 C C . VAL A 1 204 ? -7.696 55.417 33.503 1.00 17.27 205 VAL A C 1
ATOM 1592 O O . VAL A 1 204 ? -7.289 55.717 32.358 1.00 18.08 205 VAL A O 1
ATOM 1596 N N . LYS A 1 205 ? -7.840 56.312 34.478 1.00 16.57 206 LYS A N 1
ATOM 1597 C CA . LYS A 1 205 ? -7.562 57.723 34.236 1.00 17.48 206 LYS A CA 1
ATOM 1598 C C . LYS A 1 205 ? -6.077 57.968 33.924 1.00 16.80 206 LYS A C 1
ATOM 1599 O O . LYS A 1 205 ? -5.753 58.752 33.021 1.00 16.28 206 LYS A O 1
ATOM 1602 N N . GLU A 1 206 ? -5.168 57.318 34.663 1.00 15.38 207 GLU A N 1
ATOM 1603 C CA . GLU A 1 206 ? -3.739 57.588 34.458 1.00 15.67 207 GLU A CA 1
ATOM 1604 C C . GLU A 1 206 ? -3.376 57.137 33.054 1.00 15.40 207 GLU A C 1
ATOM 1605 O O . GLU A 1 206 ? -2.606 57.801 32.364 1.00 14.55 207 GLU A O 1
ATOM 1611 N N . ARG A 1 207 ? -3.900 55.978 32.654 1.00 15.04 208 ARG A N 1
ATOM 1612 C CA . ARG A 1 207 ? -3.521 55.405 31.377 1.00 15.37 208 ARG A CA 1
ATOM 1613 C C . ARG A 1 207 ? -4.028 56.281 30.243 1.00 15.87 208 ARG A C 1
ATOM 1614 O O . ARG A 1 207 ? -3.309 56.533 29.281 1.00 16.16 208 ARG A O 1
ATOM 1622 N N . LYS A 1 208 ? -5.261 56.762 30.365 1.00 15.81 209 LYS A N 1
ATOM 1623 C CA A LYS A 1 208 ? -5.865 57.621 29.341 0.50 15.97 209 LYS A CA 1
ATOM 1624 C CA B LYS A 1 208 ? -5.848 57.613 29.325 0.50 16.07 209 LYS A CA 1
ATOM 1625 C C . LYS A 1 208 ? -5.050 58.914 29.181 1.00 15.78 209 LYS A C 1
ATOM 1626 O O . LYS A 1 208 ? -4.733 59.352 28.046 1.00 15.76 209 LYS A O 1
ATOM 1631 N N . ALA A 1 209 ? -4.679 59.515 30.306 1.00 14.57 210 ALA A N 1
ATOM 1632 C CA . ALA A 1 209 ? -3.902 60.767 30.259 1.00 12.40 210 ALA A CA 1
ATOM 1633 C C . ALA A 1 209 ? -2.511 60.508 29.692 1.00 12.39 210 ALA A C 1
ATOM 1634 O O . ALA A 1 209 ? -1.979 61.319 28.943 1.00 11.30 210 ALA A O 1
ATOM 1636 N N . TRP A 1 210 ? -1.920 59.363 30.023 1.00 12.36 211 TRP A N 1
ATOM 1637 C CA . TRP A 1 210 ? -0.629 58.982 29.433 1.00 12.76 211 TRP A CA 1
ATOM 1638 C C . TRP A 1 210 ? -0.687 58.890 27.914 1.00 12.81 211 TRP A C 1
ATOM 1639 O O . TRP A 1 210 ? 0.181 59.415 27.212 1.00 12.17 211 TRP A O 1
ATOM 1650 N N . TYR A 1 211 ? -1.688 58.186 27.391 1.00 13.51 212 TYR A N 1
ATOM 1651 C CA . TYR A 1 211 ? -1.821 58.102 25.950 1.00 15.38 212 TYR A CA 1
ATOM 1652 C C . TYR A 1 211 ? -1.926 59.478 25.316 1.00 15.16 212 TYR A C 1
ATOM 1653 O O . TYR A 1 211 ? -1.375 59.690 24.237 1.00 15.46 212 TYR A O 1
ATOM 1662 N N . GLU A 1 212 ? -2.612 60.410 25.975 1.00 15.39 213 GLU A N 1
ATOM 1663 C CA A GLU A 1 212 ? -2.699 61.779 25.450 0.60 15.19 213 GLU A CA 1
ATOM 1664 C CA B GLU A 1 212 ? -2.704 61.777 25.460 0.40 15.22 213 GLU A CA 1
ATOM 1665 C C . GLU A 1 212 ? -1.315 62.423 25.417 1.00 14.98 213 GLU A C 1
ATOM 1666 O O . GLU A 1 212 ? -0.938 63.070 24.405 1.00 15.49 213 GLU A O 1
ATOM 1677 N N . ARG A 1 213 ? -0.544 62.256 26.494 1.00 13.87 214 ARG A N 1
ATOM 1678 C CA . ARG A 1 213 ? 0.809 62.813 26.546 1.00 13.25 214 ARG A CA 1
ATOM 1679 C C . ARG A 1 213 ? 1.681 62.203 25.445 1.00 13.22 214 ARG A C 1
ATOM 1680 O O . ARG A 1 213 ? 2.458 62.926 24.815 1.00 12.43 214 ARG A O 1
ATOM 1688 N N . ILE A 1 214 ? 1.547 60.894 25.195 1.00 13.91 215 ILE A N 1
ATOM 1689 C CA . ILE A 1 214 ? 2.368 60.260 24.150 1.00 15.25 215 ILE A CA 1
ATOM 1690 C C . ILE A 1 214 ? 2.051 60.875 22.790 1.00 15.46 215 ILE A C 1
ATOM 1691 O O . ILE A 1 214 ? 2.957 61.202 22.008 1.00 16.75 215 ILE A O 1
ATOM 1696 N N . LYS A 1 215 ? 0.764 61.078 22.527 1.00 16.43 216 LYS A N 1
ATOM 1697 C CA . LYS A 1 215 ? 0.336 61.727 21.283 1.00 17.90 216 LYS A CA 1
ATOM 1698 C C . LYS A 1 215 ? 0.834 63.175 21.207 1.00 17.44 216 LYS A C 1
ATOM 1699 O O . LYS A 1 215 ? 1.319 63.618 20.166 1.00 16.76 216 LYS A O 1
ATOM 1703 N N . ALA A 1 216 ? 0.723 63.916 22.306 1.00 17.00 217 ALA A N 1
ATOM 1704 C CA . ALA A 1 216 ? 1.144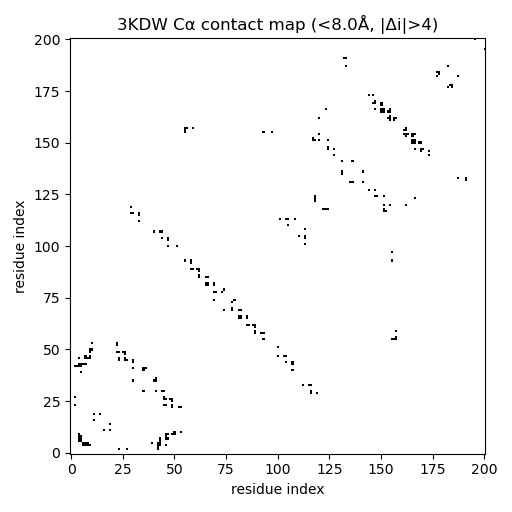 65.315 22.296 1.00 16.97 217 ALA A CA 1
ATOM 1705 C C . ALA A 1 216 ? 2.642 65.471 21.983 1.00 18.08 217 ALA A C 1
ATOM 1706 O O . ALA A 1 216 ? 3.024 66.458 21.365 1.00 16.04 217 ALA A O 1
ATOM 1708 N N . ARG A 1 217 ? 3.481 64.513 22.386 1.00 18.97 218 ARG A N 1
ATOM 1709 C CA A ARG A 1 217 ? 4.937 64.630 22.210 0.40 20.29 218 ARG A CA 1
ATOM 1710 C CA B ARG A 1 217 ? 4.934 64.644 22.201 0.60 20.20 218 ARG A CA 1
ATOM 1711 C C . ARG A 1 217 ? 5.408 64.058 20.863 1.00 21.37 218 ARG A C 1
ATOM 1712 O O . ARG A 1 217 ? 6.605 64.093 20.551 1.00 21.36 218 ARG A O 1
ATOM 1727 N N . GLY A 1 218 ? 4.472 63.547 20.058 1.00 22.95 219 GLY A N 1
ATOM 1728 C CA . GLY A 1 218 ? 4.812 62.948 18.768 1.00 25.15 219 GLY A CA 1
ATOM 1729 C C . GLY A 1 218 ? 5.372 61.533 18.918 1.00 26.86 219 GLY A C 1
ATOM 1730 O O . GLY A 1 218 ? 6.380 61.186 18.280 1.00 27.86 219 GLY A O 1
ATOM 1731 N N . GLY A 1 219 ? 4.720 60.726 19.761 1.00 28.13 220 GLY A N 1
ATOM 1732 C CA . GLY A 1 219 ? 5.026 59.297 19.912 1.00 29.04 220 GLY A CA 1
ATOM 1733 C C . GLY A 1 219 ? 3.905 58.447 19.330 1.00 29.61 220 GLY A C 1
ATOM 1734 O O . GLY A 1 219 ? 3.870 57.217 19.533 1.00 31.29 220 GLY A O 1
#

Solvent-accessible surface area: 12231 Å² total

B-factor: mean 14.7, std 9.15, range [4.35, 88.56]

Secondary structure (DSSP, 8-state):
------SSPP--TTS-HHHHHHHHHHHHHHHHHHT-S-HHHHHHHHHHHHHHHHHHHHHHHHHHHHHHHHHHH--HHHHHHHHHHHHHHHHHHHHHHHTHHHHHHTTT--HHHHHHHHH--TT---HHHHHH--TT--HHHHHH--HHHHHHHH---SSHHHHHHHHHHHHHHHHHHHHHTT--HHHHHHHHHHHHHHTT-

Sequence (201 aa):
NLYFQQGAVDLDREGRDPAYVESSIVKKRSQKIVDKLELTDTVAAREVTTIIANRYFKLNDIYETRDAKVKLLAKEETLTGDAKQEAVKAAEEAEEKDAALYRTHFAFPADLSLYLDAKQIDAVKDGTYGVVVTYKATVVDIPTLKKEEEEKAQIAWLVEAREFADAENSSNNKKHHAAFGKYKGRINNNYLSSKKRRGYDLVKERKKAWYEERIKARRGG

Foldseek 3Di:
DDADADPDDQPPPPDDVVVLVVLLVLLLVLLVVLVDPDVRLSNQSSRLSSNLLVVLQVLVVQLVVQLVVLVVPHDDPSSVVSNVVSVVSSVVSCVVCLVVSVVSNVVRDDPVSVVSSLCSLVVCLCVLVVVCLCVPDDPVLSVVLCLSVVLSSPCSDNDNVVSVVSNVVSVVVNVVVVVVVVDPCVVVVVVSVVVCVVVPD

Organism: Phocaeicola vulgatus (strain ATCC 8482 / DSM 1447 / JCM 5826 / CCUG 4940 / NBRC 14291 / NCTC 11154) (NCBI:txid435590)